Protein AF-A0A1D3JNR1-F1 (afdb_monomer)

Mean predicted aligned error: 12.78 Å

Structure (mmCIF, N/CA/C/O backbone):
data_AF-A0A1D3JNR1-F1
#
_entry.id   AF-A0A1D3JNR1-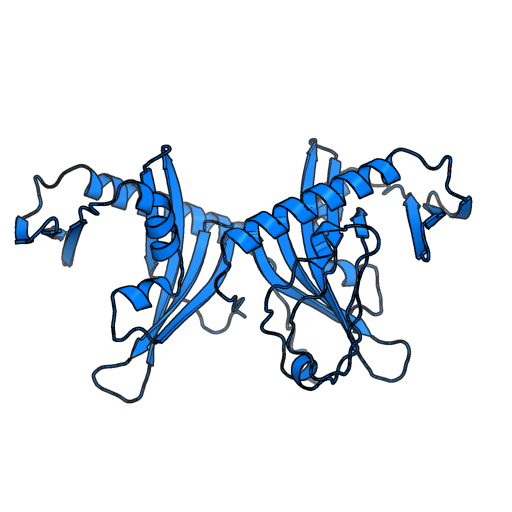F1
#
loop_
_atom_site.group_PDB
_atom_site.id
_atom_site.type_symbol
_atom_site.label_atom_id
_atom_site.label_alt_id
_atom_site.label_comp_id
_atom_site.label_asym_id
_atom_site.label_entity_id
_atom_site.label_seq_id
_atom_site.pdbx_PDB_ins_code
_atom_site.Cartn_x
_atom_site.Cartn_y
_atom_site.Cartn_z
_atom_site.occupancy
_atom_site.B_iso_or_equiv
_atom_site.auth_seq_id
_atom_site.auth_comp_id
_atom_site.auth_asym_id
_atom_site.auth_atom_id
_atom_site.pdbx_PDB_model_num
ATOM 1 N N . PRO A 1 1 ? 3.577 -34.431 -8.960 1.00 31.75 1 PRO A N 1
ATOM 2 C CA . PRO A 1 1 ? 4.315 -33.541 -8.034 1.00 31.75 1 PRO A CA 1
ATOM 3 C C . PRO A 1 1 ? 3.503 -32.261 -7.868 1.00 31.75 1 PRO A C 1
ATOM 5 O O . PRO A 1 1 ? 3.227 -31.610 -8.867 1.00 31.75 1 PRO A O 1
ATOM 8 N N . ASN A 1 2 ? 3.004 -32.045 -6.654 1.00 26.80 2 ASN A N 1
ATOM 9 C CA . ASN A 1 2 ? 1.930 -31.114 -6.315 1.00 26.80 2 ASN A CA 1
ATOM 10 C C . ASN A 1 2 ? 2.146 -29.707 -6.892 1.00 26.80 2 ASN A C 1
ATOM 12 O O . ASN A 1 2 ? 3.105 -29.030 -6.532 1.00 26.80 2 ASN A O 1
ATOM 16 N N . GLU A 1 3 ? 1.228 -29.283 -7.761 1.00 31.08 3 GLU A N 1
ATOM 17 C CA . GLU A 1 3 ? 0.943 -27.871 -8.014 1.00 31.08 3 GLU A CA 1
ATOM 18 C C . GLU A 1 3 ? 0.237 -27.323 -6.768 1.00 31.08 3 GLU A C 1
ATOM 20 O O . GLU A 1 3 ? -0.987 -27.343 -6.662 1.00 31.08 3 GLU A O 1
ATOM 25 N N . GLU A 1 4 ? 1.014 -26.879 -5.782 1.00 29.44 4 GLU A N 1
ATOM 26 C CA . GLU A 1 4 ? 0.523 -25.895 -4.820 1.00 29.44 4 GLU A CA 1
ATOM 27 C C . GLU A 1 4 ? 0.396 -24.566 -5.568 1.00 29.44 4 GLU A C 1
ATOM 29 O O . GLU A 1 4 ? 1.353 -23.811 -5.734 1.00 29.44 4 GLU A O 1
ATOM 34 N N . ALA A 1 5 ? -0.803 -24.326 -6.097 1.00 33.56 5 ALA A N 1
ATOM 35 C CA . ALA A 1 5 ? -1.226 -23.022 -6.569 1.00 33.56 5 ALA A CA 1
ATOM 36 C C . ALA A 1 5 ? -1.337 -22.084 -5.359 1.00 33.56 5 ALA A C 1
ATOM 38 O O . ALA A 1 5 ? -2.394 -21.964 -4.749 1.00 33.56 5 ALA A O 1
ATOM 39 N N . ILE A 1 6 ? -0.227 -21.445 -4.996 1.00 34.97 6 ILE A N 1
ATOM 40 C CA . ILE A 1 6 ? -0.189 -20.387 -3.988 1.00 34.97 6 ILE A CA 1
ATOM 41 C C . ILE A 1 6 ? 0.060 -19.064 -4.706 1.00 34.97 6 ILE A C 1
ATOM 43 O O . ILE A 1 6 ? 1.193 -18.755 -5.075 1.00 34.97 6 ILE A O 1
ATOM 47 N N . GLN A 1 7 ? -1.030 -18.330 -4.950 1.00 36.88 7 GLN A N 1
ATOM 48 C CA . GLN A 1 7 ? -1.148 -16.878 -4.759 1.00 36.88 7 GLN A CA 1
ATOM 49 C C . GLN A 1 7 ? -2.481 -16.380 -5.322 1.00 36.88 7 GLN A C 1
ATOM 51 O O . GLN A 1 7 ? -2.650 -16.221 -6.532 1.00 36.88 7 GLN A O 1
ATOM 56 N N . GLN A 1 8 ? -3.411 -16.057 -4.428 1.00 37.34 8 GLN A N 1
ATOM 57 C CA . GLN A 1 8 ? -4.585 -15.259 -4.759 1.00 37.34 8 GLN A CA 1
ATOM 58 C C . GLN A 1 8 ? -4.693 -14.119 -3.739 1.00 37.34 8 GLN A C 1
ATOM 60 O O . GLN A 1 8 ? -5.158 -14.304 -2.624 1.00 37.34 8 GLN A O 1
ATOM 65 N N . LEU A 1 9 ? -4.220 -12.931 -4.131 1.00 50.62 9 LEU A N 1
ATOM 66 C CA . LEU A 1 9 ? -4.445 -11.653 -3.435 1.00 50.62 9 LEU A CA 1
ATOM 67 C C . LEU A 1 9 ? -5.204 -10.674 -4.347 1.00 50.62 9 LEU A C 1
ATOM 69 O O . LEU A 1 9 ? -4.964 -9.470 -4.342 1.00 50.62 9 LEU A O 1
ATOM 73 N N . TYR A 1 10 ? -6.118 -11.213 -5.155 1.00 48.12 10 TYR A N 1
ATOM 74 C CA . TYR A 1 10 ? -7.170 -10.443 -5.807 1.00 48.12 10 TYR A CA 1
ATOM 75 C C . TYR A 1 10 ? -8.430 -10.589 -4.961 1.00 48.12 10 TYR A C 1
ATOM 77 O O . TYR A 1 10 ? -8.907 -11.703 -4.755 1.00 48.12 10 TYR A O 1
ATOM 85 N N . ILE A 1 11 ? -8.946 -9.477 -4.454 1.00 58.91 11 ILE A N 1
ATOM 86 C CA . ILE A 1 11 ? -10.228 -9.465 -3.753 1.00 58.91 11 ILE A CA 1
ATOM 87 C C . ILE A 1 11 ? -11.311 -9.509 -4.818 1.00 58.91 11 ILE A C 1
ATOM 89 O O . ILE A 1 11 ? -11.379 -8.606 -5.653 1.00 58.91 11 ILE A O 1
ATOM 93 N N . ASP A 1 12 ? -12.139 -10.555 -4.803 1.00 66.00 12 ASP A N 1
ATOM 94 C CA . ASP A 1 12 ? -13.272 -10.662 -5.720 1.00 66.00 12 ASP A CA 1
ATOM 95 C C . ASP A 1 12 ? -14.165 -9.416 -5.543 1.00 66.00 12 ASP A C 1
ATOM 97 O O . ASP A 1 12 ? -14.655 -9.164 -4.437 1.00 66.00 12 ASP A O 1
ATOM 101 N N . PRO A 1 13 ? -14.422 -8.623 -6.601 1.00 66.94 13 PRO A N 1
ATOM 102 C CA . PRO A 1 13 ? -15.314 -7.472 -6.528 1.00 66.94 13 PRO A CA 1
ATOM 103 C C . PRO A 1 13 ? -16.697 -7.815 -5.964 1.00 66.94 13 PRO A C 1
ATOM 105 O O . PRO A 1 13 ? -17.344 -6.967 -5.348 1.00 66.94 13 PRO A O 1
ATOM 108 N N . LYS A 1 14 ? -17.168 -9.057 -6.149 1.00 73.56 14 LYS A N 1
ATOM 109 C CA . LYS A 1 14 ? -18.418 -9.536 -5.547 1.00 73.56 14 LYS A CA 1
ATOM 110 C C . LYS A 1 14 ? -18.309 -9.662 -4.034 1.00 73.56 14 LYS A C 1
ATOM 112 O O . LYS A 1 14 ? -19.251 -9.290 -3.341 1.00 73.56 14 LYS A O 1
ATOM 117 N N . GLU A 1 15 ? -17.184 -10.156 -3.534 1.00 81.31 15 GLU A N 1
ATOM 118 C CA . GLU A 1 15 ? -16.910 -10.267 -2.103 1.00 81.31 15 GLU A CA 1
ATOM 119 C C . GLU A 1 15 ? -16.798 -8.879 -1.462 1.00 81.31 15 GLU A C 1
ATOM 121 O O . GLU A 1 15 ? -17.460 -8.609 -0.463 1.00 81.31 15 GLU A O 1
ATOM 126 N N . ALA A 1 16 ? -16.054 -7.958 -2.086 1.00 78.81 16 ALA A N 1
ATOM 127 C CA . ALA A 1 16 ? -15.950 -6.577 -1.613 1.00 78.81 16 ALA A CA 1
ATOM 128 C C . ALA A 1 16 ? -17.322 -5.888 -1.550 1.00 78.81 16 ALA A C 1
ATOM 130 O O . ALA A 1 16 ? -17.646 -5.209 -0.574 1.00 78.81 16 ALA A O 1
ATOM 131 N N . LYS A 1 17 ? -18.169 -6.117 -2.562 1.00 81.69 17 LYS A N 1
ATOM 132 C CA . LYS A 1 17 ? -19.544 -5.613 -2.567 1.00 81.69 17 LYS A CA 1
ATOM 133 C C . LYS A 1 17 ? -20.378 -6.209 -1.431 1.00 81.69 17 LYS A C 1
ATOM 135 O O . LYS A 1 17 ? -21.053 -5.462 -0.735 1.00 81.69 17 LYS A O 1
ATOM 140 N N . GLN A 1 18 ? -20.301 -7.519 -1.205 1.00 87.62 18 GLN A N 1
ATOM 141 C CA . GLN A 1 18 ? -21.001 -8.171 -0.093 1.00 87.62 18 GLN A CA 1
ATOM 142 C C . GLN A 1 18 ? -20.555 -7.620 1.266 1.00 87.62 18 GLN A C 1
ATOM 144 O O . GLN A 1 18 ? -21.395 -7.349 2.122 1.00 87.62 18 GLN A O 1
ATOM 149 N N . ALA A 1 19 ? -19.251 -7.410 1.457 1.00 88.50 19 ALA A N 1
ATOM 150 C CA . ALA A 1 19 ? -18.713 -6.796 2.666 1.00 88.50 19 ALA A CA 1
ATOM 151 C C . ALA A 1 19 ? -19.264 -5.374 2.876 1.00 88.50 19 ALA A C 1
ATOM 153 O O . ALA A 1 19 ? -19.651 -5.014 3.990 1.00 88.50 19 ALA A O 1
ATOM 154 N N . SER A 1 20 ? -19.351 -4.584 1.803 1.00 87.31 20 SER A N 1
ATOM 155 C CA . SER A 1 20 ? -19.944 -3.245 1.835 1.00 87.31 20 SER A CA 1
ATOM 156 C C . SER A 1 20 ? -21.432 -3.285 2.209 1.00 87.31 20 SER A C 1
ATOM 158 O O . SER A 1 20 ? -21.836 -2.593 3.143 1.00 87.31 20 SER A O 1
ATOM 160 N N . ASP A 1 21 ? -22.219 -4.156 1.567 1.00 89.81 21 ASP A N 1
ATOM 161 C CA . ASP A 1 21 ? -23.663 -4.297 1.805 1.00 89.81 21 ASP A CA 1
ATOM 162 C C . ASP A 1 21 ? -23.964 -4.679 3.272 1.00 89.81 21 ASP A C 1
ATOM 164 O O . ASP A 1 21 ? -24.818 -4.066 3.918 1.00 89.81 21 ASP A O 1
ATOM 168 N N . ILE A 1 22 ? -23.208 -5.635 3.834 1.00 92.75 22 ILE A N 1
ATOM 169 C CA . ILE A 1 22 ? -23.306 -6.033 5.252 1.00 92.75 22 ILE A CA 1
ATOM 170 C C . ILE A 1 22 ? -23.034 -4.838 6.173 1.00 92.75 22 ILE A C 1
ATOM 172 O O . ILE A 1 22 ? -23.707 -4.651 7.189 1.00 92.75 22 ILE A O 1
ATOM 176 N N . MET A 1 23 ? -22.041 -4.018 5.831 1.00 94.25 23 MET A N 1
ATOM 177 C CA . MET A 1 23 ? -21.664 -2.872 6.649 1.00 94.25 23 MET A CA 1
ATOM 178 C C . MET A 1 23 ? -22.646 -1.713 6.570 1.00 94.25 23 MET A C 1
ATOM 180 O O . MET A 1 23 ? -22.821 -1.017 7.569 1.00 94.25 23 MET A O 1
ATOM 184 N N . THR A 1 24 ? -23.322 -1.527 5.438 1.00 92.50 24 THR A N 1
ATOM 185 C CA . THR A 1 24 ? -24.439 -0.585 5.338 1.00 92.50 24 THR A CA 1
ATOM 186 C C . THR A 1 24 ? -25.574 -0.989 6.279 1.00 92.50 24 THR A C 1
ATOM 188 O O . THR A 1 24 ? -26.016 -0.166 7.078 1.00 92.50 24 THR A O 1
ATOM 191 N N . GLU A 1 25 ? -25.983 -2.263 6.270 1.00 94.50 25 GLU A N 1
ATOM 192 C CA . GLU A 1 25 ? -27.018 -2.764 7.188 1.00 94.50 25 GLU A CA 1
ATOM 193 C C . GLU A 1 25 ? -26.605 -2.590 8.662 1.00 94.50 25 GLU A C 1
ATOM 195 O O . GLU A 1 25 ? -27.388 -2.125 9.497 1.00 94.50 25 GLU A O 1
ATOM 200 N N . ALA A 1 26 ? -25.355 -2.926 8.988 1.00 94.19 26 ALA A N 1
ATOM 201 C CA . ALA A 1 26 ? -24.836 -2.814 10.345 1.00 94.19 26 ALA A CA 1
ATOM 202 C C . ALA A 1 26 ? -24.720 -1.355 10.821 1.00 94.19 26 ALA A C 1
ATOM 204 O O . ALA A 1 26 ? -24.996 -1.070 11.991 1.00 94.19 26 ALA A O 1
ATOM 205 N N . LEU A 1 27 ? -24.351 -0.423 9.935 1.00 94.44 27 LEU A N 1
ATOM 206 C CA . LEU A 1 27 ? -24.315 1.005 10.243 1.00 94.44 27 LEU A CA 1
ATOM 207 C C . LEU A 1 27 ? -25.715 1.544 10.538 1.00 94.44 27 LEU A C 1
ATOM 209 O O . LEU A 1 27 ? -25.888 2.219 11.553 1.00 94.44 27 LEU A O 1
ATOM 213 N N . ASP A 1 28 ? -26.703 1.230 9.698 1.00 93.12 28 ASP A N 1
ATOM 214 C CA . ASP A 1 28 ? -28.093 1.661 9.895 1.00 93.12 28 ASP A CA 1
ATOM 215 C C . ASP A 1 28 ? -28.630 1.169 11.243 1.00 93.12 28 ASP A C 1
ATOM 217 O O . ASP A 1 28 ? -29.253 1.917 12.008 1.00 93.12 28 ASP A O 1
ATOM 221 N N . PHE A 1 29 ? -28.325 -0.086 11.583 1.00 91.31 29 PHE A N 1
ATOM 222 C CA . PHE A 1 29 ? -28.651 -0.651 12.883 1.00 91.31 29 PHE A CA 1
ATOM 223 C C . PHE A 1 29 ? -27.973 0.119 14.028 1.00 91.31 29 PHE A C 1
ATOM 225 O O . PHE A 1 29 ? -28.643 0.539 14.976 1.00 91.31 29 PHE A O 1
ATOM 232 N N . ALA A 1 30 ? -26.660 0.348 13.943 1.00 91.25 30 ALA A N 1
ATOM 233 C CA . ALA A 1 30 ? -25.900 1.049 14.975 1.00 91.25 30 ALA A CA 1
ATOM 234 C C . ALA A 1 30 ? -26.378 2.497 15.173 1.00 91.25 30 ALA A C 1
ATOM 236 O O . ALA A 1 30 ? -26.532 2.944 16.310 1.00 91.25 30 ALA A O 1
ATOM 237 N N . GLN A 1 31 ? -26.666 3.222 14.087 1.00 91.12 31 GLN A N 1
ATOM 238 C CA . GLN A 1 31 ? -27.158 4.598 14.144 1.00 91.12 31 GLN A CA 1
ATOM 239 C C . GLN A 1 31 ? -28.520 4.680 14.827 1.00 91.12 31 GLN A C 1
ATOM 241 O O . GLN A 1 31 ? -28.679 5.459 15.768 1.00 91.12 31 GLN A O 1
ATOM 246 N N . LYS A 1 32 ? -29.462 3.812 14.441 1.00 89.62 32 LYS A N 1
ATOM 247 C CA . LYS A 1 32 ? -30.791 3.745 15.061 1.00 89.62 32 LYS A CA 1
ATOM 248 C C . LYS A 1 32 ? -30.720 3.531 16.575 1.00 89.62 32 LYS A C 1
ATOM 250 O O . LYS A 1 32 ? -31.496 4.111 17.326 1.00 89.62 32 LYS A O 1
ATOM 255 N N . HIS A 1 33 ? -29.781 2.706 17.032 1.00 87.62 33 HIS A N 1
ATOM 256 C CA . HIS A 1 33 ? -29.575 2.435 18.456 1.00 87.62 33 HIS A CA 1
ATOM 257 C C . HIS A 1 33 ? -28.745 3.513 19.182 1.00 87.62 33 HIS A C 1
ATOM 259 O O . HIS A 1 33 ? -28.765 3.587 20.413 1.00 87.62 33 HIS A O 1
ATOM 265 N N . ALA A 1 34 ? -28.041 4.378 18.449 1.00 85.31 34 ALA A N 1
ATOM 266 C CA . ALA A 1 34 ? -27.284 5.490 19.015 1.00 85.31 34 ALA A CA 1
ATOM 267 C C . ALA A 1 34 ? -28.160 6.720 19.323 1.00 85.31 34 ALA A C 1
ATOM 269 O O . ALA A 1 34 ? -27.871 7.420 20.295 1.00 85.31 34 ALA A O 1
ATOM 270 N N . GLU A 1 35 ? -29.220 6.964 18.541 1.00 82.81 35 GLU A N 1
ATOM 271 C CA . GLU A 1 35 ? -30.026 8.201 18.557 1.00 82.81 35 GLU A CA 1
ATOM 272 C C . GLU A 1 35 ? -30.670 8.551 19.905 1.00 82.81 35 GLU A C 1
ATOM 274 O O . GLU A 1 35 ? -30.703 9.723 20.280 1.00 82.81 35 GLU A O 1
ATOM 279 N N . HIS A 1 36 ? -31.182 7.567 20.645 1.00 79.38 36 HIS A N 1
ATOM 280 C CA . HIS A 1 36 ? -31.822 7.806 21.938 1.00 79.38 36 HIS A CA 1
ATOM 281 C C . HIS A 1 36 ? -31.635 6.637 22.906 1.00 79.38 36 HIS A C 1
ATOM 283 O O . HIS A 1 36 ? -31.233 5.539 22.527 1.00 79.38 36 HIS A O 1
ATOM 289 N N . THR A 1 37 ? -31.948 6.871 24.180 1.00 79.94 37 THR A N 1
ATOM 290 C CA . THR A 1 37 ? -31.931 5.861 25.254 1.00 79.94 37 THR A CA 1
ATOM 291 C C . THR A 1 37 ? -33.324 5.585 25.825 1.00 79.94 37 THR A C 1
ATOM 293 O O . THR A 1 37 ? -33.452 4.860 26.803 1.00 79.94 37 THR A O 1
ATOM 296 N N . ASN A 1 38 ? -34.382 6.127 25.210 1.00 81.94 38 ASN A N 1
ATOM 297 C CA . ASN A 1 38 ? -35.756 6.105 25.737 1.00 81.94 38 ASN A CA 1
ATOM 298 C C . ASN A 1 38 ? -36.308 4.695 26.007 1.00 81.94 38 ASN A C 1
ATOM 300 O O . ASN A 1 38 ? -37.146 4.500 26.881 1.00 81.94 38 ASN A O 1
ATOM 304 N N . ASP A 1 39 ? -35.860 3.719 25.228 1.00 86.69 39 ASP A N 1
ATOM 305 C CA . ASP A 1 39 ? -36.241 2.311 25.286 1.00 86.69 39 ASP A CA 1
ATOM 306 C C . ASP A 1 39 ? -35.180 1.425 25.959 1.00 86.69 39 ASP A C 1
ATOM 308 O O . ASP A 1 39 ? -35.323 0.200 25.989 1.00 86.69 39 ASP A O 1
ATOM 312 N N . TYR A 1 40 ? -34.131 2.037 26.510 1.00 91.00 40 TYR A N 1
ATOM 313 C CA . TYR A 1 40 ? -33.082 1.380 27.271 1.00 91.00 40 TYR A CA 1
ATOM 314 C C . TYR A 1 40 ? -33.277 1.584 28.774 1.00 91.00 40 TYR A C 1
ATOM 316 O O . TYR A 1 40 ? -33.753 2.616 29.241 1.00 91.00 40 TYR A O 1
ATOM 324 N N . LYS A 1 41 ? -32.857 0.590 29.557 1.00 90.75 41 LYS A N 1
ATOM 325 C CA . LYS A 1 41 ? -32.819 0.670 31.015 1.00 90.75 41 LYS A CA 1
ATOM 326 C C . LYS A 1 41 ? -31.404 1.020 31.464 1.00 90.75 41 LYS A C 1
ATOM 328 O O . LYS A 1 41 ? -30.467 0.292 31.139 1.00 90.75 41 LYS A O 1
ATOM 333 N N . GLU A 1 42 ? -31.252 2.111 32.213 1.00 93.25 42 GLU A N 1
ATOM 334 C CA . GLU A 1 42 ? -29.980 2.456 32.860 1.00 93.25 42 GLU A CA 1
ATOM 335 C C . GLU A 1 42 ? -29.604 1.368 33.875 1.00 93.25 42 GLU A C 1
ATOM 337 O O . GLU A 1 42 ? -30.433 0.939 34.684 1.00 93.25 42 GLU A O 1
ATOM 342 N N . TYR A 1 43 ? -28.358 0.906 33.803 1.00 90.31 43 TYR A N 1
ATOM 343 C CA . TYR A 1 43 ? -27.810 -0.121 34.685 1.00 90.31 43 TYR A CA 1
ATOM 344 C C . TYR A 1 43 ? -26.808 0.456 35.681 1.00 90.31 43 TYR A C 1
ATOM 346 O O . TYR A 1 43 ? -26.845 0.115 36.862 1.00 90.31 43 TYR A O 1
ATOM 354 N N . SER A 1 44 ? -25.925 1.345 35.223 1.00 91.88 44 SER A N 1
ATOM 355 C CA . SER A 1 44 ? -24.948 2.014 36.082 1.00 91.88 44 SER A CA 1
ATOM 356 C C . SER A 1 44 ? -24.537 3.369 35.524 1.00 91.88 44 SER A C 1
ATOM 358 O O . SER A 1 44 ? -24.409 3.525 34.308 1.00 91.88 44 SER A O 1
ATOM 360 N N . LYS A 1 45 ? -24.237 4.305 36.428 1.00 92.12 45 LYS A N 1
ATOM 361 C CA . LYS A 1 45 ? -23.752 5.646 36.109 1.00 92.12 45 LYS A CA 1
ATOM 362 C C . LYS A 1 45 ? -22.670 6.077 37.096 1.00 92.12 45 LYS A C 1
ATOM 364 O O . LYS A 1 45 ? -22.940 6.180 38.291 1.00 92.12 45 LYS A O 1
ATOM 369 N N . GLN A 1 46 ? -21.460 6.314 36.598 1.00 88.88 46 GLN A N 1
ATOM 370 C CA . GLN A 1 46 ? -20.308 6.781 37.379 1.00 88.88 46 GLN A CA 1
ATOM 371 C C . GLN A 1 46 ? -19.429 7.677 36.506 1.00 88.88 46 GLN A C 1
ATOM 373 O O . GLN A 1 46 ? -19.123 7.299 35.384 1.00 88.88 46 GLN A O 1
ATOM 378 N N . ASP A 1 47 ? -19.052 8.855 37.010 1.00 83.88 47 ASP A N 1
ATOM 379 C CA . ASP A 1 47 ? -17.995 9.727 36.471 1.00 83.88 47 ASP A CA 1
ATOM 380 C C . ASP A 1 47 ? -17.892 9.790 34.933 1.00 83.88 47 ASP A C 1
ATOM 382 O O . ASP A 1 47 ? -16.885 9.429 34.333 1.00 83.88 47 ASP A O 1
ATOM 386 N N . GLY A 1 48 ? -18.959 10.259 34.274 1.00 83.38 48 GLY A N 1
ATOM 387 C CA . GLY A 1 48 ? -18.976 10.436 32.815 1.00 83.38 48 GLY A CA 1
ATOM 388 C C . GLY A 1 48 ? -19.187 9.151 32.008 1.00 83.38 48 GLY A C 1
ATOM 389 O O . GLY A 1 48 ? -19.159 9.210 30.782 1.00 83.38 48 GLY A O 1
ATOM 390 N N . VAL A 1 49 ? -19.444 8.022 32.671 1.00 90.56 49 VAL A N 1
ATOM 391 C CA . VAL A 1 49 ? -19.775 6.728 32.066 1.00 90.56 49 VAL A CA 1
ATOM 392 C C . VAL A 1 49 ? -21.208 6.341 32.417 1.00 90.56 49 VAL A C 1
ATOM 394 O O . VAL A 1 49 ? -21.588 6.333 33.592 1.00 90.56 49 VAL A O 1
ATOM 397 N N . VAL A 1 50 ? -22.001 5.981 31.408 1.00 92.88 50 VAL A N 1
ATOM 398 C CA . VAL A 1 50 ? -23.352 5.441 31.589 1.00 92.88 50 VAL A CA 1
ATOM 399 C C . VAL A 1 50 ? -23.515 4.166 30.776 1.00 92.88 50 VAL A C 1
ATOM 401 O O . VAL A 1 50 ? -23.242 4.140 29.578 1.00 92.88 50 VAL A O 1
ATOM 404 N N . LEU A 1 51 ? -23.969 3.103 31.434 1.00 92.44 51 LEU A N 1
ATOM 405 C CA . LEU A 1 51 ? -24.236 1.812 30.812 1.00 92.44 51 LEU A CA 1
ATOM 406 C C . LEU A 1 51 ? -25.737 1.539 30.828 1.00 92.44 51 LEU A C 1
ATOM 408 O O . LEU A 1 51 ? -26.377 1.606 31.882 1.00 92.44 51 LEU A O 1
ATOM 412 N N . TYR A 1 52 ? -26.279 1.178 29.671 1.00 93.12 52 TYR A N 1
ATOM 413 C CA . TYR A 1 52 ? -27.681 0.834 29.498 1.00 93.12 52 TYR A CA 1
ATOM 414 C C . TYR A 1 52 ? -27.850 -0.540 28.857 1.00 93.12 52 TYR A C 1
ATOM 416 O O . TYR A 1 52 ? -27.006 -0.971 28.075 1.00 93.12 52 TYR A O 1
ATOM 424 N N . PHE A 1 53 ? -28.985 -1.186 29.119 1.00 93.38 53 PHE A N 1
ATOM 425 C CA . PHE A 1 53 ? -29.366 -2.444 28.479 1.00 93.38 53 PHE A CA 1
ATOM 426 C C . PHE A 1 53 ? -30.813 -2.429 28.000 1.00 93.38 53 PHE A C 1
ATOM 428 O O . PHE A 1 53 ? -31.687 -1.802 28.602 1.00 93.38 53 PHE A O 1
ATOM 435 N N . LYS A 1 54 ? -31.079 -3.165 26.924 1.00 91.56 54 LYS A N 1
ATOM 436 C CA . LYS A 1 54 ? -32.421 -3.361 26.376 1.00 91.56 54 LYS A CA 1
ATOM 437 C C . LYS A 1 54 ? -32.590 -4.800 25.897 1.00 91.56 54 LYS A C 1
ATOM 439 O O . LYS A 1 54 ? -31.714 -5.342 25.226 1.00 91.56 54 LYS A O 1
ATOM 444 N N . LYS A 1 55 ? -33.751 -5.403 26.175 1.00 91.19 55 LYS A N 1
ATOM 445 C CA . LYS A 1 55 ? -34.148 -6.669 25.543 1.00 91.19 55 LYS A CA 1
ATOM 446 C C . LYS A 1 55 ? -34.387 -6.466 24.053 1.00 91.19 55 LYS A C 1
ATOM 448 O O . LYS A 1 55 ? -35.138 -5.579 23.647 1.00 91.19 55 LYS A O 1
ATOM 453 N N . PHE A 1 56 ? -33.768 -7.309 23.244 1.00 86.56 56 PHE A N 1
ATOM 454 C CA . PHE A 1 56 ? -33.885 -7.246 21.799 1.00 86.56 56 PHE A CA 1
ATOM 455 C C . PHE A 1 56 ? -33.962 -8.659 21.243 1.00 86.56 56 PHE A C 1
ATOM 457 O O . PHE A 1 56 ? -32.998 -9.415 21.339 1.00 86.56 56 PHE A O 1
ATOM 464 N N . LYS A 1 57 ? -35.116 -9.013 20.664 1.00 89.56 57 LYS A N 1
ATOM 465 C CA . LYS A 1 57 ? -35.429 -10.398 20.277 1.00 89.56 57 LYS A CA 1
ATOM 466 C C . LYS A 1 57 ? -35.186 -11.340 21.474 1.00 89.56 57 LYS A C 1
ATOM 468 O O . LYS A 1 57 ? -35.589 -11.010 22.589 1.00 89.56 57 LYS A O 1
ATOM 473 N N . ASP A 1 58 ? -34.485 -12.448 21.255 1.00 90.75 58 ASP A N 1
ATOM 474 C CA . ASP A 1 58 ? -34.150 -13.448 22.275 1.00 90.75 58 ASP A CA 1
ATOM 475 C C . ASP A 1 58 ? -32.848 -13.132 23.036 1.00 90.75 58 ASP A C 1
ATOM 477 O O . ASP A 1 58 ? -32.310 -13.980 23.745 1.00 90.75 58 ASP A O 1
ATOM 481 N N . THR A 1 59 ? -32.318 -11.912 22.889 1.00 89.25 59 THR A N 1
ATOM 482 C CA . THR A 1 59 ? -31.058 -11.482 23.504 1.00 89.25 59 THR A CA 1
ATOM 483 C C . THR A 1 59 ? -31.188 -10.120 24.199 1.00 89.25 59 THR A C 1
ATOM 485 O O . THR A 1 59 ? -32.280 -9.590 24.437 1.00 89.25 59 THR A O 1
ATOM 488 N N . GLU A 1 60 ? -30.051 -9.558 24.585 1.00 89.88 60 GLU A N 1
ATOM 489 C CA . GLU A 1 60 ? -29.910 -8.249 25.195 1.00 89.88 60 GLU A CA 1
ATOM 490 C C . GLU A 1 60 ? -28.853 -7.437 24.448 1.00 89.88 60 GLU A C 1
ATOM 492 O O . GLU A 1 60 ? -27.831 -7.970 24.019 1.00 89.88 60 GLU A O 1
ATOM 497 N N . ILE A 1 61 ? -29.111 -6.142 24.285 1.00 90.12 61 ILE A N 1
ATOM 498 C CA . ILE A 1 61 ? -28.164 -5.187 23.711 1.00 90.12 61 ILE A CA 1
ATOM 499 C C . ILE A 1 61 ? -27.727 -4.239 24.819 1.00 90.12 61 ILE A C 1
ATOM 501 O O . ILE A 1 61 ? -28.574 -3.651 25.495 1.00 90.12 61 ILE A O 1
ATOM 505 N N . GLY A 1 62 ? -26.413 -4.079 24.972 1.00 90.50 62 GLY A N 1
ATOM 506 C CA . GLY A 1 62 ? -25.808 -3.052 25.813 1.00 90.50 62 GLY A CA 1
ATOM 507 C C . GLY A 1 62 ? -25.505 -1.778 25.022 1.00 90.50 62 GLY A C 1
ATOM 508 O O . GLY A 1 62 ? -25.191 -1.839 23.835 1.00 90.50 62 GLY A O 1
ATOM 509 N N . LYS A 1 63 ? -25.576 -0.624 25.682 1.00 91.94 63 LYS A N 1
ATOM 510 C CA . LYS A 1 63 ? -25.132 0.677 25.166 1.00 91.94 63 LYS A CA 1
ATOM 511 C C . LYS A 1 63 ? -24.252 1.343 26.217 1.00 91.94 63 LYS A C 1
ATOM 513 O O . LYS A 1 63 ? -24.677 1.475 27.361 1.00 91.94 63 LYS A O 1
ATOM 518 N N . LEU A 1 64 ? -23.052 1.761 25.827 1.00 90.69 64 LEU A N 1
ATOM 519 C CA . LEU A 1 64 ? -22.116 2.493 26.677 1.00 90.69 64 LEU A CA 1
ATOM 520 C C . LEU A 1 64 ? -21.985 3.926 26.161 1.00 90.69 64 LEU A C 1
ATOM 522 O O . LEU A 1 64 ? -21.611 4.137 25.011 1.00 90.69 64 LEU A O 1
ATOM 526 N N . GLU A 1 65 ? -22.276 4.897 27.015 1.00 91.69 65 GLU A N 1
ATOM 527 C CA . GLU A 1 65 ? -22.016 6.312 26.766 1.00 91.69 65 GLU A CA 1
ATOM 528 C C . GLU A 1 65 ? -20.839 6.741 27.646 1.00 91.69 65 GLU A C 1
ATOM 530 O O . GLU A 1 65 ? -20.890 6.603 28.868 1.00 91.69 65 GLU A O 1
ATOM 535 N N . LEU A 1 66 ? -19.765 7.222 27.018 1.00 88.94 66 LEU A N 1
ATOM 536 C CA . LEU A 1 66 ? -18.529 7.644 27.674 1.00 88.94 66 LEU A CA 1
ATOM 537 C C . LEU A 1 66 ? -18.210 9.089 27.282 1.00 88.94 66 LEU A C 1
ATOM 539 O O . LEU A 1 66 ? -18.080 9.400 26.099 1.00 88.94 66 LEU A O 1
ATOM 543 N N . THR A 1 67 ? -18.028 9.951 28.278 1.00 89.31 67 THR A N 1
ATOM 544 C CA . THR A 1 67 ? -17.561 11.327 28.092 1.00 89.31 67 THR A CA 1
ATOM 545 C C . THR A 1 67 ? -16.062 11.400 28.342 1.00 89.31 67 THR A C 1
ATOM 547 O O . THR A 1 67 ? -15.602 11.187 29.462 1.00 89.31 67 THR A O 1
ATOM 550 N N . ILE A 1 68 ? -15.298 11.754 27.310 1.00 85.00 68 ILE A N 1
ATOM 551 C CA . ILE A 1 68 ? -13.854 11.976 27.418 1.00 85.00 68 ILE A CA 1
ATOM 552 C C . ILE A 1 68 ? -13.618 13.479 27.655 1.00 85.00 68 ILE A C 1
ATOM 554 O O . ILE A 1 68 ? -14.023 14.282 26.815 1.00 85.00 68 ILE A O 1
ATOM 558 N N . PRO A 1 69 ? -13.001 13.900 28.780 1.00 82.00 69 PRO A N 1
ATOM 559 C CA . PRO A 1 69 ? -12.934 15.317 29.161 1.00 82.00 69 PRO A CA 1
ATOM 560 C C . PRO A 1 69 ? -12.086 16.197 28.238 1.00 82.00 69 PRO A C 1
ATOM 562 O O . PRO A 1 69 ? -12.271 17.411 28.223 1.00 82.00 69 PRO A O 1
ATOM 565 N N . ASN A 1 70 ? -11.129 15.606 27.517 1.00 85.69 70 ASN A N 1
ATOM 566 C CA . ASN A 1 70 ? -10.221 16.334 26.638 1.00 85.69 70 ASN A CA 1
ATOM 567 C C . ASN A 1 70 ? -10.786 16.395 25.204 1.00 85.69 70 ASN A C 1
ATOM 569 O O . ASN A 1 70 ? -10.730 15.377 24.508 1.00 85.69 70 ASN A O 1
ATOM 573 N N . PRO A 1 71 ? -11.289 17.549 24.728 1.00 75.75 71 PRO A N 1
ATOM 574 C CA . PRO A 1 71 ? -11.862 17.662 23.386 1.00 75.75 71 PRO A CA 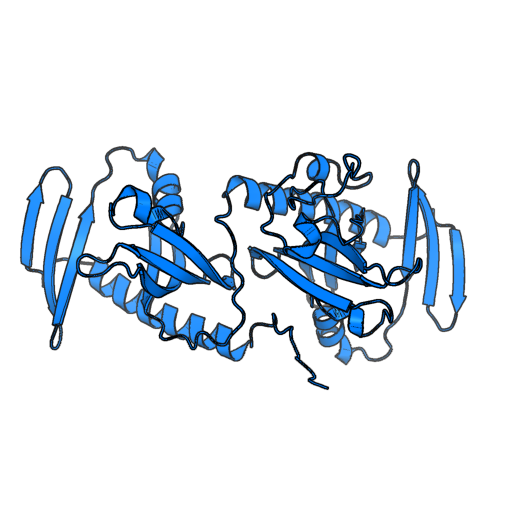1
ATOM 575 C C . PRO A 1 71 ? -10.835 17.424 22.268 1.00 75.75 71 PRO A C 1
ATOM 577 O O . PRO A 1 71 ? -11.216 16.971 21.193 1.00 75.75 71 PRO A O 1
ATOM 580 N N . ASP A 1 72 ? -9.544 17.646 22.532 1.00 83.00 72 ASP A N 1
ATOM 581 C CA . ASP A 1 72 ? -8.472 17.460 21.545 1.00 83.00 72 ASP A CA 1
ATOM 582 C C . ASP A 1 72 ? -8.105 15.979 21.335 1.00 83.00 72 ASP A C 1
ATOM 584 O O . ASP A 1 72 ? -7.305 15.653 20.466 1.00 83.00 72 ASP A O 1
ATOM 588 N N . SER A 1 73 ? -8.696 15.062 22.111 1.00 85.56 73 SER A N 1
ATOM 589 C CA . SER A 1 73 ? -8.422 13.618 22.024 1.00 85.56 73 SER A CA 1
ATOM 590 C C . SER A 1 73 ? -9.253 12.876 20.973 1.00 85.56 73 SER A C 1
ATOM 592 O O . SER A 1 73 ? -9.135 11.659 20.858 1.00 85.56 73 SER A O 1
ATOM 594 N N . TYR A 1 74 ? -10.105 13.576 20.216 1.00 86.06 74 TYR A N 1
ATOM 595 C CA . TYR A 1 74 ? -11.044 12.952 19.281 1.00 86.06 74 TYR A CA 1
ATOM 596 C C . TYR A 1 74 ? -10.352 12.012 18.279 1.00 86.06 74 TYR A C 1
ATOM 598 O O . TYR A 1 74 ? -10.690 10.828 18.215 1.00 86.06 74 TYR A O 1
ATOM 606 N N . ASP A 1 75 ? -9.349 12.514 17.556 1.00 83.69 75 ASP A N 1
ATOM 607 C CA . ASP A 1 75 ? -8.629 11.737 16.539 1.00 83.69 75 ASP A CA 1
ATOM 608 C C . ASP A 1 75 ? -7.834 10.582 17.162 1.00 83.69 75 ASP A C 1
ATOM 610 O O . ASP A 1 75 ? -7.817 9.475 16.620 1.00 83.69 75 ASP A O 1
ATOM 614 N N . ASP A 1 76 ? -7.233 10.805 18.334 1.00 85.44 76 ASP A N 1
ATOM 615 C CA . ASP A 1 76 ? -6.485 9.781 19.069 1.00 85.44 76 ASP A CA 1
ATOM 616 C C . ASP A 1 76 ? -7.397 8.628 19.505 1.00 85.44 76 ASP A C 1
ATOM 618 O O . ASP A 1 76 ? -7.028 7.459 19.390 1.00 85.44 76 ASP A O 1
ATOM 622 N N . VAL A 1 77 ? -8.611 8.938 19.967 1.00 88.19 77 VAL A N 1
ATOM 623 C CA . VAL A 1 77 ? -9.603 7.939 20.383 1.00 88.19 77 VAL A CA 1
ATOM 624 C C . VAL A 1 77 ? -10.122 7.161 19.180 1.00 88.19 77 VAL A C 1
ATOM 626 O O . VAL A 1 77 ? -10.206 5.936 19.243 1.00 88.19 77 VAL A O 1
ATOM 629 N N . VAL A 1 78 ? -10.439 7.840 18.073 1.00 88.50 78 VAL A N 1
ATOM 630 C CA . VAL A 1 78 ? -10.861 7.178 16.829 1.00 88.50 78 VAL A CA 1
ATOM 631 C C . VAL A 1 78 ? -9.756 6.255 16.313 1.00 88.50 78 VAL A C 1
ATOM 633 O O . VAL A 1 78 ? -10.027 5.101 15.986 1.00 88.50 78 VAL A O 1
ATOM 636 N N . SER A 1 79 ? -8.510 6.730 16.294 1.00 85.00 79 SER A N 1
ATOM 637 C CA . SER A 1 79 ? -7.335 5.951 15.895 1.00 85.00 79 SER A CA 1
ATOM 638 C C . SER A 1 79 ? -7.135 4.729 16.796 1.00 85.00 79 SER A C 1
ATOM 640 O O . SER A 1 79 ? -7.000 3.607 16.310 1.00 85.00 79 SER A O 1
ATOM 642 N N . MET A 1 80 ? -7.229 4.921 18.116 1.00 88.69 80 MET A N 1
ATOM 643 C CA . MET A 1 80 ? -7.132 3.846 19.101 1.00 88.69 80 MET A CA 1
ATOM 644 C C . MET A 1 80 ? -8.225 2.788 18.916 1.00 88.69 80 MET A C 1
ATOM 646 O O . MET A 1 80 ? -7.930 1.604 19.019 1.00 88.69 80 MET A O 1
ATOM 650 N N . LEU A 1 81 ? -9.478 3.186 18.680 1.00 90.25 81 LEU A N 1
ATOM 651 C CA . LEU A 1 81 ? -10.592 2.250 18.495 1.00 90.25 81 LEU A CA 1
ATOM 652 C C . LEU A 1 81 ? -10.530 1.519 17.149 1.00 90.25 81 LEU A C 1
ATOM 654 O O . LEU A 1 81 ? -11.020 0.396 17.047 1.00 90.25 81 LEU A O 1
ATOM 658 N N . TRP A 1 82 ? -9.951 2.150 16.127 1.00 90.62 82 TRP A N 1
ATOM 659 C CA . TRP A 1 82 ? -9.774 1.551 14.807 1.00 90.62 82 TRP A CA 1
ATOM 660 C C . TRP A 1 82 ? -8.594 0.573 14.747 1.00 90.62 82 TRP A C 1
ATOM 662 O O . TRP A 1 82 ? -8.631 -0.384 13.975 1.00 90.62 82 TRP A O 1
ATOM 672 N N . ASP A 1 83 ? -7.560 0.777 15.569 1.00 83.56 83 ASP A N 1
ATOM 673 C CA . ASP A 1 83 ? -6.428 -0.145 15.688 1.00 83.56 83 ASP A CA 1
ATOM 674 C C . ASP A 1 83 ? -6.920 -1.550 16.107 1.00 83.56 83 ASP A C 1
ATOM 676 O O . ASP A 1 83 ? -7.526 -1.698 17.173 1.00 83.56 83 ASP A O 1
ATOM 680 N N . PRO A 1 84 ? -6.608 -2.627 15.354 1.00 84.38 84 PRO A N 1
ATOM 681 C CA . PRO A 1 84 ? -6.875 -3.999 15.788 1.00 84.38 84 PRO A CA 1
ATOM 682 C C . PRO A 1 84 ? -6.273 -4.331 17.161 1.00 84.38 84 PRO A C 1
ATOM 684 O O . PRO A 1 84 ? -6.778 -5.215 17.854 1.00 84.38 84 PRO A O 1
ATOM 687 N N . ASN A 1 85 ? -5.209 -3.630 17.567 1.00 83.19 85 ASN A N 1
ATOM 688 C CA . ASN A 1 85 ? -4.584 -3.711 18.884 1.00 83.19 85 ASN A CA 1
ATOM 689 C C . ASN A 1 85 ? -5.131 -2.720 19.911 1.00 83.19 85 ASN A C 1
ATOM 691 O O . ASN A 1 85 ? -4.692 -2.753 21.060 1.00 83.19 85 ASN A O 1
ATOM 695 N N . GLY A 1 86 ? -6.110 -1.894 19.550 1.00 83.31 86 GLY A N 1
ATOM 696 C CA . GLY A 1 86 ? -6.762 -0.923 20.423 1.00 83.31 86 GLY A CA 1
ATOM 697 C C . GLY A 1 86 ? -7.305 -1.532 21.710 1.00 83.31 86 GLY A C 1
ATOM 698 O O . GLY A 1 86 ? -7.198 -0.922 22.776 1.00 83.31 86 GLY A O 1
ATOM 699 N N . ALA A 1 87 ? -7.781 -2.779 21.631 1.00 85.62 87 ALA A N 1
ATOM 700 C CA . ALA A 1 87 ? -8.302 -3.539 22.764 1.00 85.62 87 ALA A CA 1
ATOM 701 C C . ALA A 1 87 ? -7.302 -3.728 23.912 1.00 85.62 87 ALA A C 1
ATOM 703 O O . ALA A 1 87 ? -7.722 -3.843 25.061 1.00 85.62 87 ALA A O 1
ATOM 704 N N . LYS A 1 88 ? -5.988 -3.653 23.656 1.00 88.00 88 LYS A N 1
ATOM 705 C CA . LYS A 1 88 ? -4.963 -3.699 24.716 1.00 88.00 88 LYS A CA 1
ATOM 706 C C . LYS A 1 88 ? -5.128 -2.598 25.769 1.00 88.00 88 LYS A C 1
ATOM 708 O O . LYS A 1 88 ? -4.635 -2.747 26.881 1.00 88.00 88 LYS A O 1
ATOM 713 N N . ASN A 1 89 ? -5.781 -1.488 25.413 1.00 83.50 89 ASN A N 1
ATOM 714 C CA . ASN A 1 89 ? -5.969 -0.345 26.304 1.00 83.50 89 ASN A CA 1
ATOM 715 C C . ASN A 1 89 ? -7.117 -0.554 27.305 1.00 83.50 89 ASN A C 1
ATOM 717 O O . ASN A 1 89 ? -7.220 0.205 28.265 1.00 83.50 89 ASN A O 1
ATOM 721 N N . PHE A 1 90 ? -7.983 -1.549 27.086 1.00 85.06 90 PHE A N 1
ATOM 722 C CA . PHE A 1 90 ? -9.193 -1.745 27.891 1.00 85.06 90 PHE A CA 1
ATOM 723 C C . PHE A 1 90 ? -9.546 -3.211 28.196 1.00 85.06 90 PHE A C 1
ATOM 725 O O . PHE A 1 90 ? -10.482 -3.448 28.956 1.00 85.06 90 PHE A O 1
ATOM 732 N N . ASP A 1 91 ? -8.804 -4.193 27.674 1.00 86.12 91 ASP A N 1
ATOM 733 C CA . ASP A 1 91 ? -8.983 -5.616 27.985 1.00 86.12 91 ASP A CA 1
ATOM 734 C C . ASP A 1 91 ? -7.642 -6.285 28.346 1.00 86.12 91 ASP A C 1
ATOM 736 O O . ASP A 1 91 ? -6.748 -6.449 27.515 1.00 86.12 91 ASP A O 1
ATOM 740 N N . ASP A 1 92 ? -7.510 -6.718 29.602 1.00 86.12 92 ASP A N 1
ATOM 741 C CA . ASP A 1 92 ? -6.316 -7.367 30.162 1.00 86.12 92 ASP A CA 1
ATOM 742 C C . ASP A 1 92 ? -6.070 -8.791 29.621 1.00 86.12 92 ASP A C 1
ATOM 744 O O . ASP A 1 92 ? -4.973 -9.365 29.753 1.00 86.12 92 ASP A O 1
ATOM 748 N N . LYS A 1 93 ? -7.090 -9.377 28.989 1.00 88.12 93 LYS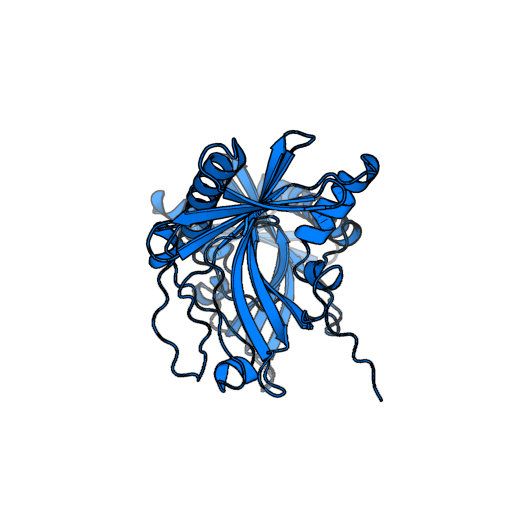 A N 1
ATOM 749 C CA . LYS A 1 93 ? -7.020 -10.685 28.332 1.00 88.12 93 LYS A CA 1
ATOM 750 C C . LYS A 1 93 ? -6.592 -10.568 26.882 1.00 88.12 93 LYS A C 1
ATOM 752 O O . LYS A 1 93 ? -6.272 -11.607 26.303 1.00 88.12 93 LYS A O 1
ATOM 757 N N . PHE A 1 94 ? -6.577 -9.375 26.297 1.00 86.38 94 PHE A N 1
ATOM 758 C CA . PHE A 1 94 ? -6.120 -9.176 24.929 1.00 86.38 94 PHE A CA 1
ATOM 759 C C . PHE A 1 94 ? -4.675 -9.672 24.747 1.00 86.38 94 PHE A C 1
ATOM 761 O O . PHE A 1 94 ? -3.815 -9.480 25.608 1.00 86.38 94 PHE A O 1
ATOM 768 N N . ILE A 1 95 ? -4.415 -10.358 23.633 1.00 82.56 95 ILE A N 1
ATOM 769 C CA . ILE A 1 95 ? -3.088 -10.873 23.269 1.00 82.56 95 ILE A CA 1
ATOM 770 C C . ILE A 1 95 ? -2.539 -10.094 22.082 1.00 82.56 95 ILE A C 1
ATOM 772 O O . ILE A 1 95 ? -1.469 -9.501 22.183 1.00 82.56 95 ILE A O 1
ATOM 776 N N . LYS A 1 96 ? -3.240 -10.150 20.946 1.00 83.19 96 LYS A N 1
ATOM 777 C CA . LYS A 1 96 ? -2.859 -9.451 19.719 1.00 83.19 96 LYS A CA 1
ATOM 778 C C . LYS A 1 96 ? -4.045 -9.302 18.783 1.00 83.19 96 LYS A C 1
ATOM 780 O O . LYS A 1 96 ? -4.947 -10.142 18.775 1.00 83.19 96 LYS A O 1
ATOM 785 N N . GLY A 1 97 ? -3.978 -8.269 17.964 1.00 79.62 97 GLY A N 1
ATOM 786 C CA . GLY A 1 97 ? -4.905 -7.985 16.891 1.00 79.62 97 GLY A CA 1
ATOM 787 C C . GLY A 1 97 ? -4.127 -7.809 15.603 1.00 79.62 97 GLY A C 1
ATOM 788 O O . GLY A 1 97 ? -3.023 -7.260 15.597 1.00 79.62 97 GLY A O 1
ATOM 789 N N . SER A 1 98 ? -4.696 -8.301 14.518 1.00 76.81 98 SER A N 1
ATOM 790 C CA . SER A 1 98 ? -4.130 -8.170 13.185 1.00 76.81 98 SER A CA 1
ATOM 791 C C . SER A 1 98 ? -5.242 -7.899 12.198 1.00 76.81 98 SER A C 1
ATOM 793 O O . SER A 1 98 ? -6.373 -8.358 12.371 1.00 76.81 98 SER A O 1
ATOM 795 N N . ILE A 1 99 ? -4.907 -7.187 11.135 1.00 77.06 99 ILE A N 1
ATOM 796 C CA . ILE A 1 99 ? -5.745 -7.199 9.948 1.00 77.06 99 ILE A CA 1
ATOM 797 C C . ILE A 1 99 ? -5.555 -8.571 9.290 1.00 77.06 99 ILE A C 1
ATOM 799 O O . ILE A 1 99 ? -4.454 -9.116 9.308 1.00 77.06 99 ILE A O 1
ATOM 803 N N . TYR A 1 100 ? -6.652 -9.161 8.832 1.00 75.56 100 TYR A N 1
ATOM 804 C CA . TYR A 1 100 ? -6.727 -10.462 8.167 1.00 75.56 100 TYR A CA 1
ATOM 805 C C . TYR A 1 100 ? -7.007 -10.293 6.665 1.00 75.56 100 TYR A C 1
ATOM 807 O O . TYR A 1 100 ? -6.435 -10.994 5.834 1.00 75.56 100 TYR A O 1
ATOM 815 N N . ARG A 1 101 ? -7.880 -9.343 6.306 1.00 75.69 101 ARG A N 1
ATOM 816 C CA . ARG A 1 101 ? -8.236 -9.005 4.917 1.00 75.69 101 ARG A CA 1
ATOM 817 C C . ARG A 1 101 ? -8.522 -7.505 4.816 1.00 75.69 101 ARG A C 1
ATOM 819 O O . ARG A 1 101 ? -9.052 -6.941 5.766 1.00 75.69 101 ARG A O 1
ATOM 826 N N . VAL A 1 102 ? -8.181 -6.853 3.707 1.00 75.06 102 VAL A N 1
ATOM 827 C CA . VAL A 1 102 ? -8.398 -5.404 3.514 1.00 75.06 102 VAL A CA 1
ATOM 828 C C . VAL A 1 102 ? -9.204 -5.177 2.252 1.00 75.06 102 VAL A C 1
ATOM 830 O O . VAL A 1 102 ? -8.651 -5.356 1.181 1.00 75.06 102 VAL A O 1
ATOM 833 N N . TYR A 1 103 ? -10.466 -4.766 2.354 1.00 75.44 103 TYR A N 1
ATOM 834 C CA . TYR A 1 103 ? -11.260 -4.389 1.179 1.00 75.44 103 TYR A CA 1
ATOM 835 C C . TYR A 1 103 ? -10.960 -2.948 0.751 1.00 75.44 103 TYR A C 1
ATOM 837 O O . TYR A 1 103 ? -10.812 -2.680 -0.438 1.00 75.44 103 TYR A O 1
ATOM 845 N N . ASP A 1 104 ? -10.809 -2.042 1.722 1.00 73.44 104 ASP A N 1
ATOM 846 C CA . ASP A 1 104 ? -10.293 -0.681 1.554 1.00 73.44 104 ASP A CA 1
ATOM 847 C C . ASP A 1 104 ? -9.718 -0.140 2.890 1.00 73.44 104 ASP A C 1
ATOM 849 O O . ASP A 1 104 ? -9.715 -0.843 3.901 1.00 73.44 104 ASP A O 1
ATOM 853 N N . GLN A 1 105 ? -9.222 1.108 2.917 1.00 70.56 105 GLN A N 1
ATOM 854 C CA . GLN A 1 105 ? -8.599 1.738 4.106 1.00 70.56 105 GLN A CA 1
ATOM 855 C C . GLN A 1 105 ? -9.494 1.794 5.358 1.00 70.56 105 GLN A C 1
ATOM 857 O O . GLN A 1 105 ? -9.011 1.927 6.486 1.00 70.56 105 GLN A O 1
ATOM 862 N N . ASN A 1 106 ? -10.802 1.738 5.147 1.00 85.00 106 ASN A N 1
ATOM 863 C CA . ASN A 1 106 ? -11.836 1.859 6.150 1.00 85.00 106 ASN A CA 1
ATOM 864 C C . ASN A 1 106 ? -12.642 0.572 6.300 1.00 85.00 106 ASN A C 1
ATOM 866 O O . ASN A 1 106 ? -13.328 0.475 7.301 1.00 85.00 106 ASN A O 1
ATOM 870 N N . LEU A 1 107 ? -12.549 -0.399 5.387 1.00 87.94 107 LEU A N 1
ATOM 871 C CA . LEU A 1 107 ? -13.270 -1.670 5.415 1.00 87.94 107 LEU A CA 1
ATOM 872 C C . LEU A 1 107 ? -12.296 -2.853 5.405 1.00 87.94 107 LEU A C 1
ATOM 874 O O . LEU A 1 107 ? -11.689 -3.189 4.388 1.00 87.94 107 LEU A O 1
ATOM 878 N N . VAL A 1 108 ? -12.177 -3.535 6.539 1.00 86.44 108 VAL A N 1
ATOM 879 C CA . VAL A 1 108 ? -11.216 -4.630 6.733 1.00 86.44 108 VAL A CA 1
ATOM 880 C C . VAL A 1 108 ? -11.859 -5.799 7.460 1.00 86.44 108 VAL A C 1
ATOM 882 O O . VAL A 1 108 ? -12.881 -5.647 8.114 1.00 86.44 108 VAL A O 1
ATOM 885 N N . ILE A 1 109 ? -11.247 -6.973 7.407 1.00 87.38 109 ILE A N 1
ATOM 886 C CA . ILE A 1 109 ? -11.482 -8.028 8.387 1.00 87.38 109 ILE A CA 1
ATOM 887 C C . ILE A 1 109 ? -10.321 -8.019 9.354 1.00 87.38 109 ILE A C 1
ATOM 889 O O . ILE A 1 109 ? -9.169 -8.101 8.936 1.00 87.38 109 ILE A O 1
ATOM 893 N N . ILE A 1 110 ? -10.624 -7.961 10.641 1.00 86.38 110 ILE A N 1
ATOM 894 C CA . ILE A 1 110 ? -9.648 -8.101 11.713 1.00 86.38 110 ILE A CA 1
ATOM 895 C C . ILE A 1 110 ? -9.752 -9.486 12.343 1.00 86.38 110 ILE A C 1
ATOM 897 O O . ILE A 1 110 ? -10.827 -10.080 12.389 1.00 86.38 110 ILE A O 1
ATOM 901 N N . GLN A 1 111 ? -8.638 -9.966 12.884 1.00 87.00 111 GLN A N 1
ATOM 902 C CA . GLN A 1 111 ? -8.598 -11.061 13.844 1.00 87.00 111 GLN A CA 1
ATOM 903 C C . GLN A 1 111 ? -8.108 -10.505 15.182 1.00 87.00 111 GLN A C 1
ATOM 905 O O . GLN A 1 111 ? -7.069 -9.846 15.234 1.00 87.00 111 GLN A O 1
ATOM 910 N N . GLN A 1 112 ? -8.806 -10.812 16.275 1.00 87.38 112 GLN A N 1
ATOM 911 C CA . GLN A 1 112 ? -8.337 -10.510 17.631 1.00 87.38 112 GLN A CA 1
ATOM 912 C C . GLN A 1 112 ? -8.209 -11.786 18.457 1.00 87.38 112 GLN A C 1
ATOM 914 O O . GLN A 1 112 ? -9.051 -12.679 18.372 1.00 87.38 112 GLN A O 1
ATOM 919 N N . ARG A 1 113 ? -7.137 -11.878 19.253 1.00 84.81 113 ARG A N 1
ATOM 920 C CA . ARG A 1 113 ? -6.808 -13.036 20.096 1.00 84.81 113 ARG A CA 1
ATOM 921 C C . ARG A 1 113 ? -6.798 -12.665 21.572 1.00 84.81 113 ARG A C 1
ATOM 923 O O . ARG A 1 113 ? -6.273 -11.620 21.947 1.00 84.81 113 ARG A O 1
ATOM 930 N N . TYR A 1 114 ? -7.289 -13.576 22.407 1.00 85.50 114 TYR A N 1
ATOM 931 C CA . TYR A 1 114 ? -7.487 -13.383 23.841 1.00 85.50 114 TYR A CA 1
ATOM 932 C C . TYR A 1 114 ? -7.050 -14.597 24.663 1.00 85.50 114 TYR A C 1
ATOM 934 O O . TYR A 1 114 ? -7.137 -15.749 24.224 1.00 85.50 114 TYR A O 1
ATOM 942 N N . LYS A 1 115 ? -6.627 -14.345 25.904 1.00 83.31 115 LYS A N 1
ATOM 943 C CA . LYS A 1 115 ? -6.356 -15.374 26.913 1.00 83.31 115 LYS A CA 1
ATOM 944 C C . LYS A 1 115 ? -7.662 -16.080 27.288 1.00 83.31 115 LYS A C 1
ATOM 946 O O . LYS A 1 115 ? -8.662 -15.438 27.608 1.00 83.31 115 LYS A O 1
ATOM 951 N N . SER A 1 116 ? -7.659 -17.411 27.283 1.00 76.50 116 SER A N 1
ATOM 952 C CA . SER A 1 116 ? -8.788 -18.194 27.791 1.00 76.50 116 SER A CA 1
ATOM 953 C C . SER A 1 116 ? -8.742 -18.296 29.315 1.00 76.50 116 SER A C 1
ATOM 955 O O . SER A 1 116 ? -7.687 -18.505 29.904 1.00 76.50 116 SER A O 1
ATOM 957 N N . LEU A 1 117 ? -9.912 -18.206 29.951 1.00 63.81 117 LEU A N 1
ATOM 958 C CA . LEU A 1 117 ? -10.072 -18.345 31.404 1.00 63.81 117 LEU A CA 1
ATOM 959 C C . LEU A 1 117 ? -10.046 -19.804 31.892 1.00 63.81 117 LEU A C 1
ATOM 961 O O . LEU A 1 117 ? -9.968 -20.040 33.091 1.00 63.81 117 LEU A O 1
ATOM 965 N N . ILE A 1 118 ? -10.177 -20.783 30.987 1.00 60.38 118 ILE A N 1
ATOM 966 C CA . ILE A 1 118 ? -10.495 -22.179 31.355 1.00 60.38 118 ILE A CA 1
ATOM 967 C C . ILE A 1 118 ? -9.470 -23.186 30.784 1.00 60.38 118 ILE A C 1
ATOM 969 O O . ILE A 1 118 ? -9.442 -24.338 31.207 1.00 60.38 118 ILE A O 1
ATOM 973 N N . ARG A 1 119 ? -8.596 -22.793 29.841 1.00 54.69 119 ARG A N 1
ATOM 974 C CA . ARG A 1 119 ? -7.592 -23.682 29.208 1.00 54.69 119 ARG A CA 1
ATOM 975 C C . ARG A 1 119 ? -6.345 -22.910 28.753 1.00 54.69 119 ARG A C 1
ATOM 977 O O . ARG A 1 119 ? -6.418 -21.7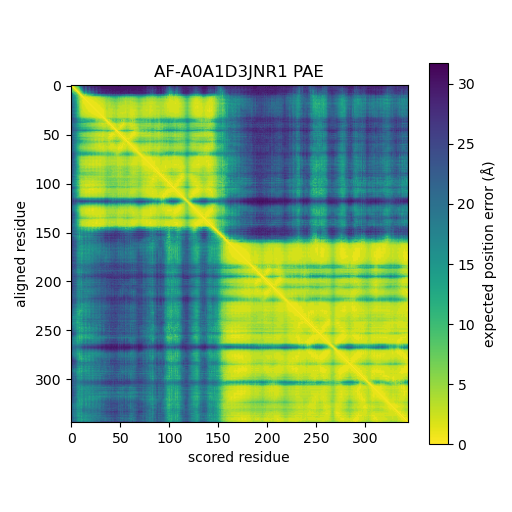04 28.568 1.00 54.69 119 ARG A O 1
ATOM 984 N N . SER A 1 120 ? -5.250 -23.615 28.450 1.00 57.28 120 SER A N 1
ATOM 985 C CA . SER A 1 120 ? -4.013 -23.082 27.832 1.00 57.28 120 SER A CA 1
ATOM 986 C C . SER A 1 120 ? -4.160 -22.582 26.379 1.00 57.28 120 SER A C 1
ATOM 988 O O . SER A 1 120 ? -3.168 -22.262 25.732 1.00 57.28 120 SER A O 1
ATOM 990 N N . TRP A 1 121 ? -5.383 -22.534 25.847 1.00 53.47 121 TRP A N 1
ATOM 991 C CA . TRP A 1 121 ? -5.679 -22.216 24.450 1.00 53.47 121 TRP A CA 1
ATOM 992 C C . TRP A 1 121 ? -6.050 -20.737 24.324 1.00 53.47 121 TRP A C 1
ATOM 994 O O . TRP A 1 121 ? -6.701 -20.185 25.210 1.00 53.47 121 TRP A O 1
ATOM 1004 N N . GLN A 1 122 ? -5.672 -20.094 23.223 1.00 73.25 122 GLN A N 1
ATOM 1005 C CA . GLN A 1 122 ? -6.113 -18.733 22.912 1.00 73.25 122 GLN A CA 1
ATOM 1006 C C . GLN A 1 122 ? -7.519 -18.786 22.299 1.00 73.25 122 GLN A C 1
ATOM 1008 O O . GLN A 1 122 ? -7.820 -19.692 21.524 1.00 73.25 122 GLN A O 1
ATOM 1013 N N . ARG A 1 123 ? -8.389 -17.834 22.652 1.00 81.25 123 ARG A N 1
ATOM 1014 C CA . ARG A 1 123 ? -9.647 -17.594 21.926 1.00 81.25 123 ARG A CA 1
ATOM 1015 C C . ARG A 1 123 ? -9.380 -16.566 20.840 1.00 81.25 123 ARG A C 1
ATOM 1017 O O . ARG A 1 123 ? -8.604 -15.645 21.079 1.00 81.25 123 ARG A O 1
ATOM 1024 N N . TYR A 1 124 ? -10.018 -16.700 19.689 1.00 83.94 124 TYR A N 1
ATOM 1025 C CA . TYR A 1 124 ? -9.971 -15.685 18.647 1.00 83.94 124 TYR A CA 1
ATOM 1026 C C . TYR A 1 124 ? -11.343 -15.495 18.017 1.00 83.94 124 TYR A C 1
ATOM 1028 O O . TYR A 1 124 ? -12.197 -16.375 18.115 1.00 83.94 124 TYR A O 1
ATOM 1036 N N . TYR A 1 125 ? -11.544 -14.335 17.405 1.00 85.62 125 TYR A N 1
ATOM 1037 C CA . TYR A 1 125 ? -12.673 -14.084 16.524 1.00 85.62 125 TYR A CA 1
ATOM 1038 C C . TYR A 1 125 ? -12.215 -13.271 15.320 1.00 85.62 125 TYR A C 1
ATOM 1040 O O . TYR A 1 125 ? -11.218 -12.544 15.396 1.00 85.62 125 TYR A O 1
ATOM 1048 N N . HIS A 1 126 ? -12.968 -13.399 14.232 1.00 89.38 126 HIS A N 1
ATOM 1049 C CA . HIS A 1 126 ? -12.859 -12.542 13.065 1.00 89.38 126 HIS A CA 1
ATOM 1050 C C . HIS A 1 126 ? -14.027 -11.567 13.061 1.00 89.38 126 HIS A C 1
ATOM 1052 O O . HIS A 1 126 ? -15.156 -11.938 13.388 1.00 89.38 126 HIS A O 1
ATOM 1058 N N . ALA A 1 127 ? -13.765 -10.320 12.697 1.00 91.62 127 ALA A N 1
ATOM 1059 C CA . ALA A 1 127 ? -14.817 -9.344 12.488 1.00 91.62 127 ALA A CA 1
ATOM 1060 C C . ALA A 1 127 ? -14.539 -8.547 11.227 1.00 91.62 127 ALA A C 1
ATOM 1062 O O . ALA A 1 127 ? -13.434 -8.043 11.043 1.00 91.62 127 ALA A O 1
ATOM 1063 N N . LEU A 1 128 ? -15.559 -8.410 10.387 1.00 92.81 128 LEU A N 1
ATOM 1064 C CA . LEU A 1 128 ? -15.594 -7.339 9.411 1.00 92.81 128 LEU A CA 1
ATOM 1065 C C . LEU A 1 128 ? -15.688 -6.027 10.199 1.00 92.81 128 LEU A C 1
ATOM 1067 O O . LEU A 1 128 ? -16.488 -5.928 11.127 1.00 92.81 128 LEU A O 1
ATOM 1071 N N . ALA A 1 129 ? -14.859 -5.049 9.867 1.00 93.06 129 ALA A N 1
ATOM 1072 C CA . ALA A 1 129 ? -14.728 -3.767 10.539 1.00 93.06 129 ALA A CA 1
ATOM 1073 C C . ALA A 1 129 ? -14.859 -2.641 9.509 1.00 93.06 129 ALA A C 1
ATOM 1075 O O . ALA A 1 129 ? -14.205 -2.708 8.471 1.00 93.06 129 ALA A O 1
ATOM 1076 N N . ASN A 1 130 ? -15.679 -1.624 9.789 1.00 94.62 130 ASN A N 1
ATOM 1077 C CA . ASN A 1 130 ? -15.820 -0.446 8.935 1.00 94.62 130 ASN A CA 1
ATOM 1078 C C . ASN A 1 130 ? -15.692 0.869 9.723 1.00 94.62 130 ASN A C 1
ATOM 1080 O O . ASN A 1 130 ? -16.385 1.032 10.729 1.00 94.62 130 ASN A O 1
ATOM 1084 N N . LYS A 1 131 ? -14.850 1.807 9.270 1.00 94.00 131 LYS A N 1
ATOM 1085 C CA . LYS A 1 131 ? -14.682 3.158 9.833 1.00 94.00 131 LYS A CA 1
ATOM 1086 C C . LYS A 1 131 ? -15.260 4.218 8.898 1.00 94.00 131 LYS A C 1
ATOM 1088 O O . LYS A 1 131 ? -14.772 4.434 7.797 1.00 94.00 131 LYS A O 1
ATOM 1093 N N . ILE A 1 132 ? -16.264 4.945 9.370 1.00 93.06 132 ILE A N 1
ATOM 1094 C CA . ILE A 1 132 ? -17.084 5.826 8.537 1.00 93.06 132 ILE A CA 1
ATOM 1095 C C . ILE A 1 132 ? -17.156 7.208 9.180 1.00 93.06 132 ILE A C 1
ATOM 1097 O O . ILE A 1 132 ? -17.696 7.362 10.277 1.00 93.06 132 ILE A O 1
ATOM 1101 N N . GLU A 1 133 ? -16.638 8.226 8.495 1.00 92.50 133 GLU A N 1
ATOM 1102 C CA . GLU A 1 133 ? -16.816 9.623 8.898 1.00 92.50 133 GLU A CA 1
ATOM 1103 C C . GLU A 1 133 ? -18.241 10.076 8.541 1.00 92.50 133 GLU A C 1
ATOM 1105 O O . GLU A 1 133 ? -18.631 10.108 7.376 1.00 92.50 133 GLU A O 1
ATOM 1110 N N . LEU A 1 134 ? -19.044 10.400 9.555 1.00 90.25 134 LEU A N 1
ATOM 1111 C CA . LEU A 1 134 ? -20.428 10.865 9.397 1.00 90.25 134 LEU A CA 1
ATOM 1112 C C . LEU A 1 134 ? -20.505 12.396 9.343 1.00 90.25 134 LEU A C 1
ATOM 1114 O O . LEU A 1 134 ? -21.400 12.963 8.721 1.00 90.25 134 LEU A O 1
ATOM 1118 N N . SER A 1 135 ? -19.596 13.066 10.049 1.00 91.19 135 SER A N 1
ATOM 1119 C CA . SER A 1 135 ? -19.350 14.506 9.988 1.00 91.19 135 SER A CA 1
ATOM 1120 C C . SER A 1 135 ? -17.990 14.812 10.620 1.00 91.19 135 SER A C 1
ATOM 1122 O O . SER A 1 135 ? -17.414 13.949 11.277 1.00 91.19 135 SER A O 1
ATOM 1124 N N . LYS A 1 136 ? -17.526 16.065 10.516 1.00 83.75 136 LYS A N 1
ATOM 1125 C CA . LYS A 1 136 ? -16.214 16.519 11.020 1.00 83.75 136 LYS A CA 1
ATOM 1126 C C . LYS A 1 136 ? -15.854 16.034 12.438 1.00 83.75 136 LYS A C 1
ATOM 1128 O O . LYS A 1 136 ? -14.688 15.819 12.727 1.00 83.75 136 LYS A O 1
ATOM 1133 N N . ASN A 1 137 ? -16.845 15.886 13.322 1.00 86.75 137 ASN A N 1
ATOM 1134 C CA . ASN A 1 137 ? -16.645 15.474 14.717 1.00 86.75 137 ASN A CA 1
ATOM 1135 C C . ASN A 1 137 ? -17.442 14.204 15.066 1.00 86.75 137 ASN A C 1
ATOM 1137 O O . ASN A 1 137 ? -17.784 13.974 16.228 1.00 86.75 137 ASN A O 1
ATOM 1141 N N . LYS A 1 138 ? -17.824 13.399 14.069 1.00 91.94 138 LYS A N 1
ATOM 1142 C CA . LYS A 1 138 ? -18.615 12.184 14.268 1.00 91.94 138 LYS A CA 1
ATOM 1143 C C . LYS A 1 138 ? -18.123 11.074 13.345 1.00 91.94 138 LYS A C 1
ATOM 1145 O O . LYS A 1 138 ? -18.269 11.160 12.133 1.00 91.94 138 LYS A O 1
ATOM 1150 N N . THR A 1 139 ? -17.632 9.998 13.948 1.00 94.31 139 THR A N 1
ATOM 1151 C CA . THR A 1 139 ? -17.119 8.815 13.253 1.00 94.31 139 THR A CA 1
ATOM 1152 C C . THR A 1 139 ? -17.826 7.595 13.819 1.00 94.31 139 THR A C 1
ATOM 1154 O O . THR A 1 139 ? -18.006 7.494 15.033 1.00 94.31 139 THR A O 1
ATOM 1157 N N . ALA A 1 140 ? -18.250 6.688 12.949 1.00 95.00 140 ALA A N 1
ATOM 1158 C CA . ALA A 1 140 ? -18.744 5.374 13.323 1.00 95.00 140 ALA A CA 1
ATOM 1159 C C . ALA A 1 140 ? -17.660 4.332 13.046 1.00 95.00 140 ALA A C 1
ATOM 1161 O O . ALA A 1 140 ? -17.097 4.305 11.957 1.00 95.00 140 ALA A O 1
ATOM 1162 N N . ILE A 1 141 ? -17.389 3.468 14.021 1.00 94.56 141 ILE A N 1
ATOM 1163 C CA . ILE A 1 141 ? -16.595 2.251 13.832 1.00 94.56 141 ILE A CA 1
ATOM 1164 C C . ILE A 1 141 ? -17.536 1.082 14.098 1.00 94.56 141 ILE A C 1
ATOM 1166 O O . ILE A 1 141 ? -18.071 0.951 15.199 1.00 94.56 141 ILE A O 1
ATOM 1170 N N . VAL A 1 142 ? -17.781 0.271 13.075 1.00 95.31 142 VAL A N 1
ATOM 1171 C CA . VAL A 1 142 ? -18.745 -0.832 13.097 1.00 95.31 142 VAL A CA 1
ATOM 1172 C C . VAL A 1 142 ? -17.991 -2.146 12.976 1.00 95.31 142 VAL A C 1
ATOM 1174 O O . VAL A 1 142 ? -17.107 -2.267 12.137 1.00 95.31 142 VAL A O 1
ATOM 1177 N N . LEU A 1 143 ? -18.331 -3.126 13.813 1.00 93.31 143 LEU A N 1
ATOM 1178 C CA . LEU A 1 143 ? -17.704 -4.447 13.852 1.00 93.31 143 LEU A CA 1
ATOM 1179 C C . LEU A 1 143 ? -18.792 -5.522 13.785 1.00 93.31 143 LEU A C 1
ATOM 1181 O O . LEU A 1 143 ? -19.696 -5.539 14.620 1.00 93.31 143 LEU A O 1
ATOM 1185 N N . VAL A 1 144 ? -18.692 -6.430 12.816 1.00 92.44 144 VAL A N 1
ATOM 1186 C CA . VAL A 1 144 ? -19.626 -7.545 12.611 1.00 92.44 144 VAL A CA 1
ATOM 1187 C C . VAL A 1 144 ? -18.836 -8.845 12.621 1.00 92.44 144 VAL A C 1
ATOM 1189 O O . VAL A 1 144 ? -17.914 -9.012 11.826 1.00 92.44 144 VAL A O 1
ATOM 1192 N N . SER A 1 145 ? -19.180 -9.765 13.527 1.00 87.31 145 SER A N 1
ATOM 1193 C CA . SER A 1 145 ? -18.524 -11.077 13.594 1.00 87.31 145 SER A CA 1
ATOM 1194 C C . SER A 1 145 ? -18.657 -11.802 12.256 1.00 87.31 145 SER A C 1
ATOM 1196 O O . SER A 1 145 ? -19.751 -11.875 11.700 1.00 87.31 145 SER A O 1
ATOM 1198 N N . SER A 1 146 ? -17.552 -12.356 11.772 1.00 73.81 146 SER A N 1
ATOM 1199 C CA . SER A 1 146 ? -17.487 -13.106 10.519 1.00 73.81 146 SER A CA 1
ATOM 1200 C C . SER A 1 146 ? -17.081 -14.547 10.810 1.00 73.81 146 SER A C 1
ATOM 1202 O O . SER A 1 146 ? -16.147 -14.775 11.580 1.00 73.81 146 SER A O 1
ATOM 1204 N N . ASP A 1 147 ? -17.794 -15.505 10.219 1.00 68.19 147 ASP A N 1
ATOM 1205 C CA . ASP A 1 147 ? -17.385 -16.909 10.214 1.00 68.19 147 ASP A CA 1
ATOM 1206 C C . ASP A 1 147 ? -16.476 -17.116 8.999 1.00 68.19 147 ASP A C 1
ATOM 1208 O O . ASP A 1 147 ? -16.926 -17.021 7.855 1.00 68.19 147 ASP A O 1
ATOM 1212 N N . MET A 1 148 ? -15.177 -17.287 9.242 1.00 62.81 148 MET A N 1
ATOM 1213 C CA . MET A 1 148 ? -14.181 -17.427 8.183 1.00 62.81 148 MET A CA 1
ATOM 1214 C C . MET A 1 148 ? -13.682 -18.862 8.112 1.00 62.81 148 MET A C 1
ATOM 1216 O O . MET A 1 148 ? -13.321 -19.455 9.126 1.00 62.81 148 MET A O 1
ATOM 1220 N N . ASN A 1 149 ? -13.599 -19.398 6.894 1.00 56.47 149 ASN A N 1
ATOM 1221 C CA . ASN A 1 149 ? -12.820 -20.602 6.647 1.00 56.47 149 ASN A CA 1
ATOM 1222 C C . ASN A 1 149 ? -11.333 -20.233 6.732 1.00 56.47 149 ASN A C 1
ATOM 1224 O O . ASN A 1 149 ? -10.829 -19.498 5.885 1.00 56.47 149 ASN A O 1
ATOM 1228 N N . ASP A 1 150 ? -10.624 -20.796 7.713 1.00 52.81 150 ASP A N 1
ATOM 1229 C CA . ASP A 1 150 ? -9.179 -20.608 7.961 1.00 52.81 150 ASP A CA 1
ATOM 1230 C C . ASP A 1 150 ? -8.267 -21.103 6.800 1.00 52.81 150 ASP A C 1
ATOM 1232 O O . ASP A 1 150 ? -7.047 -21.174 6.945 1.00 52.81 150 ASP A O 1
ATOM 1236 N N . HIS A 1 151 ? -8.841 -21.480 5.651 1.00 47.94 151 HIS A N 1
ATOM 1237 C CA . HIS A 1 151 ? -8.137 -21.972 4.463 1.00 47.94 151 HIS A CA 1
ATOM 1238 C C . HIS A 1 151 ? -7.744 -20.877 3.462 1.00 47.94 151 HIS A C 1
ATOM 1240 O O . HIS A 1 151 ? -6.934 -21.152 2.579 1.00 47.94 151 HIS A O 1
ATOM 1246 N N . ASP A 1 152 ? -8.269 -19.658 3.597 1.00 49.91 152 ASP A N 1
ATOM 1247 C CA . ASP A 1 152 ? -7.865 -18.539 2.745 1.00 49.91 152 ASP A CA 1
ATOM 1248 C C . ASP A 1 152 ? -6.606 -17.862 3.306 1.00 49.91 152 ASP A C 1
ATOM 1250 O O . ASP A 1 152 ? -6.592 -17.425 4.459 1.00 49.91 152 ASP A O 1
ATOM 1254 N N . GLU A 1 153 ? -5.559 -17.722 2.487 1.00 51.19 153 GLU A N 1
ATOM 1255 C CA . GLU A 1 153 ? -4.341 -16.998 2.864 1.00 51.19 153 GLU A CA 1
ATOM 1256 C C . GLU A 1 153 ? -4.659 -15.532 3.203 1.00 51.19 153 GLU A C 1
ATOM 1258 O O . GLU A 1 153 ? -5.047 -14.726 2.357 1.00 51.19 153 GLU A O 1
ATOM 1263 N N . ALA A 1 154 ? -4.517 -15.191 4.481 1.00 52.56 154 ALA A N 1
ATOM 1264 C CA . ALA A 1 154 ? -4.755 -13.856 5.006 1.00 52.56 154 ALA A CA 1
ATOM 1265 C C . ALA A 1 154 ? -3.546 -12.940 4.843 1.00 52.56 154 ALA A C 1
ATOM 1267 O O . ALA A 1 154 ? -2.410 -13.347 5.097 1.00 52.56 154 ALA A O 1
ATOM 1268 N N . ILE A 1 155 ? -3.800 -11.664 4.552 1.00 54.00 155 ILE A N 1
ATOM 1269 C CA . ILE A 1 155 ? -2.788 -10.620 4.712 1.00 54.00 155 ILE A CA 1
ATOM 1270 C C . ILE A 1 155 ? -2.637 -10.388 6.217 1.00 54.00 155 ILE A C 1
ATOM 1272 O O . ILE A 1 155 ? -3.422 -9.649 6.803 1.00 54.00 155 ILE A O 1
ATOM 1276 N N . GLN A 1 156 ? -1.645 -11.007 6.862 1.00 56.66 156 GLN A N 1
ATOM 1277 C CA . GLN A 1 156 ? -1.269 -10.641 8.230 1.00 56.66 156 GLN A CA 1
ATOM 1278 C C . GLN A 1 156 ? -0.472 -9.336 8.193 1.00 56.66 156 GLN A C 1
ATOM 1280 O O . GLN A 1 156 ? 0.745 -9.338 8.051 1.00 56.66 156 GLN A O 1
ATOM 1285 N N . GLN A 1 157 ? -1.174 -8.210 8.301 1.00 63.34 157 GLN A N 1
ATOM 1286 C CA . GLN A 1 157 ? -0.557 -6.886 8.297 1.00 63.34 157 GLN A CA 1
ATOM 1287 C C . GLN A 1 157 ? -0.453 -6.316 9.720 1.00 63.34 157 GLN A C 1
ATOM 1289 O O . GLN A 1 157 ? -1.394 -6.397 10.518 1.00 63.34 157 GLN A O 1
ATOM 1294 N N . LEU A 1 158 ? 0.705 -5.723 10.028 1.00 60.16 158 LEU A N 1
ATOM 1295 C CA . LEU A 1 158 ? 0.939 -4.959 11.256 1.00 60.16 158 LEU A CA 1
ATOM 1296 C C . LEU A 1 158 ? 0.086 -3.683 11.280 1.00 60.16 158 LEU A C 1
ATOM 1298 O O . LEU A 1 158 ? -0.272 -3.141 10.236 1.00 60.16 158 LEU A O 1
ATOM 1302 N N . TYR A 1 159 ? -0.201 -3.166 12.476 1.00 63.31 159 TYR A N 1
ATOM 1303 C CA . TYR A 1 159 ? -0.820 -1.846 12.607 1.00 63.31 159 TYR A CA 1
ATOM 1304 C C . TYR A 1 159 ? -0.013 -0.790 11.835 1.00 63.31 159 TYR A C 1
ATOM 1306 O O . TYR A 1 159 ? 1.220 -0.766 11.900 1.00 63.31 159 TYR A O 1
ATOM 1314 N N . ILE A 1 160 ? -0.719 0.077 11.112 1.00 69.88 160 ILE A N 1
ATOM 1315 C CA . ILE A 1 160 ? -0.122 1.187 10.378 1.00 69.88 160 ILE A CA 1
ATOM 1316 C C . ILE A 1 160 ? -0.268 2.450 11.217 1.00 69.88 160 ILE A C 1
ATOM 1318 O O . ILE A 1 160 ? -1.386 2.861 11.525 1.00 69.88 160 ILE A O 1
ATOM 1322 N N . ASP A 1 161 ? 0.848 3.101 11.540 1.00 72.94 161 ASP A N 1
ATOM 1323 C CA . ASP A 1 161 ? 0.812 4.448 12.108 1.00 72.94 161 ASP A CA 1
ATOM 1324 C C . ASP A 1 161 ? 0.171 5.408 11.081 1.00 72.94 161 ASP A C 1
ATOM 1326 O O . ASP A 1 161 ? 0.651 5.482 9.946 1.00 72.94 161 ASP A O 1
ATOM 1330 N N . PRO A 1 162 ? -0.872 6.183 11.435 1.00 76.12 162 PRO A N 1
ATOM 1331 C CA . PRO A 1 162 ? -1.441 7.197 10.548 1.00 76.12 162 PRO A CA 1
ATOM 1332 C C . PRO A 1 162 ? -0.396 8.143 9.933 1.00 76.12 162 PRO A C 1
ATOM 1334 O O . PRO A 1 162 ? -0.561 8.602 8.801 1.00 76.12 162 PRO A O 1
ATOM 1337 N N . LYS A 1 163 ? 0.710 8.415 10.641 1.00 82.69 163 LYS A N 1
ATOM 1338 C CA . LYS A 1 163 ? 1.836 9.204 10.116 1.00 82.69 163 LYS A CA 1
ATOM 1339 C C . LYS A 1 163 ? 2.568 8.494 8.982 1.00 82.69 163 LYS A C 1
ATOM 1341 O O . LYS A 1 163 ? 2.955 9.148 8.020 1.00 82.69 163 LYS A O 1
ATOM 1346 N N . GLU A 1 164 ? 2.737 7.179 9.082 1.00 90.06 164 GLU A N 1
ATOM 1347 C CA . GLU A 1 164 ? 3.336 6.354 8.032 1.00 90.06 164 GLU A CA 1
ATOM 1348 C C . GLU A 1 164 ? 2.452 6.350 6.781 1.00 90.06 164 GLU A C 1
ATOM 1350 O O . GLU A 1 164 ? 2.955 6.573 5.684 1.00 90.06 164 GLU A O 1
ATOM 1355 N N . ALA A 1 165 ? 1.134 6.180 6.942 1.00 86.06 165 ALA A N 1
ATOM 1356 C CA . ALA A 1 165 ? 0.186 6.225 5.826 1.00 86.06 165 ALA A CA 1
ATOM 1357 C C . ALA A 1 165 ? 0.207 7.581 5.105 1.00 86.06 165 ALA A C 1
ATOM 1359 O O . ALA A 1 165 ? 0.274 7.645 3.877 1.00 86.06 165 ALA A O 1
ATOM 1360 N N . LYS A 1 166 ? 0.232 8.678 5.871 1.00 87.69 166 LYS A N 1
ATOM 1361 C CA . LYS A 1 166 ? 0.378 10.024 5.312 1.00 87.69 166 LYS A CA 1
ATOM 1362 C C . LYS A 1 166 ? 1.697 10.182 4.551 1.00 87.69 166 LYS A C 1
ATOM 1364 O O . LYS A 1 166 ? 1.697 10.668 3.426 1.00 87.69 166 LYS A O 1
ATOM 1369 N N . GLN A 1 167 ? 2.804 9.722 5.132 1.00 96.31 167 GLN A N 1
ATOM 1370 C CA . GLN A 1 167 ? 4.115 9.781 4.492 1.00 96.31 167 GLN A CA 1
ATOM 1371 C C . GLN A 1 167 ? 4.153 8.963 3.191 1.00 96.31 167 GLN A C 1
ATOM 1373 O O . GLN A 1 167 ? 4.714 9.429 2.203 1.00 96.31 167 GLN A O 1
ATOM 1378 N N . ALA A 1 168 ? 3.524 7.783 3.160 1.00 96.44 168 ALA A N 1
ATOM 1379 C CA . ALA A 1 168 ? 3.383 6.976 1.949 1.00 96.44 168 ALA A CA 1
ATOM 1380 C C . ALA A 1 168 ? 2.639 7.743 0.842 1.00 96.44 168 ALA A C 1
ATOM 1382 O O . ALA A 1 168 ? 3.099 7.778 -0.298 1.00 96.44 168 ALA A O 1
ATOM 1383 N N . SER A 1 169 ? 1.535 8.416 1.184 1.00 94.81 169 SER A N 1
ATOM 1384 C CA . SER A 1 169 ? 0.787 9.262 0.244 1.00 94.81 169 SER A CA 1
ATOM 1385 C C . SER A 1 169 ? 1.624 10.434 -0.287 1.00 94.81 169 SER A C 1
ATOM 1387 O O . SER A 1 169 ? 1.624 10.703 -1.492 1.00 94.81 169 SER A O 1
ATOM 1389 N N . ASP A 1 170 ? 2.367 11.119 0.587 1.00 96.75 170 ASP A N 1
ATOM 1390 C CA . ASP A 1 170 ? 3.222 12.252 0.209 1.00 96.75 170 ASP A CA 1
ATOM 1391 C C . ASP A 1 170 ? 4.338 11.810 -0.763 1.00 96.75 170 ASP A C 1
ATOM 1393 O O . ASP A 1 170 ? 4.576 12.460 -1.783 1.00 96.75 170 ASP A O 1
ATOM 1397 N N . ILE A 1 171 ? 4.960 10.652 -0.507 1.00 98.38 171 ILE A N 1
ATOM 1398 C CA . ILE A 1 171 ? 5.984 10.051 -1.382 1.00 98.38 171 ILE A CA 1
ATOM 1399 C C . ILE A 1 171 ? 5.426 9.754 -2.770 1.00 98.38 171 ILE A C 1
ATOM 1401 O O . ILE A 1 171 ? 6.069 10.047 -3.778 1.00 98.38 171 ILE A O 1
ATOM 1405 N N . MET A 1 172 ? 4.227 9.173 -2.838 1.00 98.31 172 MET A N 1
ATOM 1406 C CA . MET A 1 172 ? 3.623 8.817 -4.119 1.00 98.31 172 MET A CA 1
ATOM 1407 C C . MET A 1 172 ? 3.159 10.040 -4.911 1.00 98.31 172 MET A C 1
ATOM 1409 O O . MET A 1 172 ? 3.129 9.979 -6.139 1.00 98.31 172 MET A O 1
ATOM 1413 N N . THR A 1 173 ? 2.874 11.155 -4.235 1.00 97.81 173 THR A N 1
ATOM 1414 C CA . THR A 1 173 ? 2.620 12.449 -4.884 1.00 97.81 173 THR A CA 1
ATOM 1415 C C . THR A 1 173 ? 3.893 12.979 -5.551 1.00 97.81 173 THR A C 1
ATOM 1417 O O . THR A 1 173 ? 3.880 13.259 -6.746 1.00 97.81 173 THR A O 1
ATOM 1420 N N . GLU A 1 174 ? 5.023 13.016 -4.831 1.00 98.38 174 GLU A N 1
ATOM 1421 C CA . GLU A 1 174 ? 6.324 13.416 -5.402 1.00 98.38 174 GLU A CA 1
ATOM 1422 C C . GLU A 1 174 ? 6.733 12.510 -6.579 1.00 98.38 174 GLU A C 1
ATOM 1424 O O . GLU A 1 174 ? 7.194 12.981 -7.623 1.00 98.38 174 GLU A O 1
ATOM 1429 N N . ALA A 1 175 ? 6.536 11.198 -6.431 1.00 98.25 175 ALA A N 1
ATOM 1430 C CA . ALA A 1 175 ? 6.851 10.218 -7.462 1.00 98.25 175 ALA A CA 1
ATOM 1431 C C . ALA A 1 175 ? 6.002 10.399 -8.730 1.00 98.25 175 ALA A C 1
ATOM 1433 O O . ALA A 1 175 ? 6.527 10.294 -9.842 1.00 98.25 175 ALA A O 1
ATOM 1434 N N . LEU A 1 176 ? 4.705 10.686 -8.571 1.00 98.06 176 LEU A N 1
ATOM 1435 C CA . LEU A 1 176 ? 3.798 10.971 -9.679 1.00 98.06 176 LEU A CA 1
ATOM 1436 C C . LEU A 1 176 ? 4.205 12.250 -10.416 1.00 98.06 176 LEU A C 1
ATOM 1438 O O . LEU A 1 176 ? 4.285 12.226 -11.643 1.00 98.06 176 LEU A O 1
ATOM 1442 N N . ASP A 1 177 ? 4.506 13.330 -9.692 1.00 97.38 177 ASP A N 1
ATOM 1443 C CA . ASP A 1 177 ? 4.945 14.599 -10.285 1.00 97.38 177 ASP A CA 1
ATOM 1444 C C . ASP A 1 177 ? 6.218 14.406 -11.122 1.00 97.38 177 ASP A C 1
ATOM 1446 O O . ASP A 1 177 ? 6.327 14.894 -12.254 1.00 97.38 177 ASP A O 1
ATOM 1450 N N . PHE A 1 178 ? 7.176 13.632 -10.598 1.00 95.69 178 PHE A N 1
ATOM 1451 C CA . PHE A 1 178 ? 8.381 13.270 -11.337 1.00 95.69 178 PHE A CA 1
ATOM 1452 C C . PHE A 1 178 ? 8.044 12.461 -12.598 1.00 95.69 178 PHE A C 1
ATOM 1454 O O . PHE A 1 178 ? 8.514 12.790 -13.690 1.00 95.69 178 PHE A O 1
ATOM 1461 N N . ALA A 1 179 ? 7.215 11.421 -12.477 1.00 95.75 179 ALA A N 1
ATOM 1462 C CA . ALA A 1 179 ? 6.832 10.572 -13.601 1.00 95.75 179 ALA A CA 1
ATOM 1463 C C . ALA A 1 179 ? 6.106 11.360 -14.705 1.00 95.75 179 ALA A C 1
ATOM 1465 O O . ALA A 1 179 ? 6.451 11.228 -15.880 1.00 95.75 179 ALA A O 1
ATOM 1466 N N . GLN A 1 180 ? 5.159 12.231 -14.342 1.00 95.38 180 GLN A N 1
ATOM 1467 C CA . GLN A 1 180 ? 4.404 13.053 -15.289 1.00 95.38 180 GLN A CA 1
ATOM 1468 C C . GLN A 1 180 ? 5.316 13.983 -16.085 1.00 95.38 180 GLN A C 1
ATOM 1470 O O . GLN A 1 180 ? 5.257 13.984 -17.315 1.00 95.38 180 GLN A O 1
ATOM 1475 N N . LYS A 1 181 ? 6.231 14.686 -15.407 1.00 93.62 181 LYS A N 1
ATOM 1476 C CA . LYS A 1 181 ? 7.210 15.565 -16.059 1.00 93.62 181 LYS A CA 1
ATOM 1477 C C . LYS A 1 181 ? 8.046 14.834 -17.114 1.00 93.62 181 LYS A C 1
ATOM 1479 O O . LYS A 1 181 ? 8.388 15.402 -18.147 1.00 93.62 181 LYS A O 1
ATOM 1484 N N . HIS A 1 182 ? 8.390 13.575 -16.858 1.00 92.06 182 HIS A N 1
ATOM 1485 C CA . HIS A 1 182 ? 9.176 12.752 -17.777 1.00 92.06 182 HIS A CA 1
ATOM 1486 C C . HIS A 1 182 ? 8.327 12.043 -18.852 1.00 92.06 182 HIS A C 1
ATOM 1488 O O . HIS A 1 182 ? 8.860 11.618 -19.881 1.00 92.06 182 HIS A O 1
ATOM 1494 N N . ALA A 1 183 ? 7.011 11.950 -18.660 1.00 90.69 183 ALA A N 1
ATOM 1495 C CA . ALA A 1 183 ? 6.082 11.410 -19.646 1.00 90.69 183 ALA A CA 1
ATOM 1496 C C . ALA A 1 183 ? 5.745 12.418 -20.763 1.00 90.69 183 ALA A C 1
ATOM 1498 O O . ALA A 1 183 ? 5.557 11.997 -21.904 1.00 90.69 183 ALA A O 1
ATOM 1499 N N . GLU A 1 184 ? 5.724 13.724 -20.465 1.00 88.75 184 GLU A N 1
ATOM 1500 C CA . GLU A 1 184 ? 5.252 14.798 -21.362 1.00 88.75 184 GLU A CA 1
ATOM 1501 C C . GLU A 1 184 ? 5.949 14.875 -22.727 1.00 88.75 184 GLU A C 1
ATOM 1503 O O . GLU A 1 184 ? 5.296 15.139 -23.737 1.00 88.75 184 GLU A O 1
ATOM 1508 N N . HIS A 1 185 ? 7.266 14.667 -22.785 1.00 85.81 185 HIS A N 1
ATOM 1509 C CA . HIS A 1 185 ? 8.019 14.754 -24.035 1.00 85.81 185 HIS A CA 1
ATOM 1510 C C . HIS A 1 185 ? 9.245 13.840 -24.045 1.00 85.81 185 HIS A C 1
ATOM 1512 O O . HIS A 1 185 ? 9.685 13.333 -23.016 1.00 85.81 185 HIS A O 1
ATOM 1518 N N . THR A 1 186 ? 9.834 13.659 -25.225 1.00 88.56 186 THR A N 1
ATOM 1519 C CA . THR A 1 186 ? 11.067 12.882 -25.449 1.00 88.56 186 THR A CA 1
ATOM 1520 C C . THR A 1 186 ? 12.231 13.745 -25.944 1.00 88.56 186 THR A C 1
ATOM 1522 O O . THR A 1 186 ? 13.281 13.220 -26.296 1.00 88.56 186 THR A O 1
ATOM 1525 N N . ASN A 1 187 ? 12.076 15.075 -25.944 1.00 87.38 187 ASN A N 1
ATOM 1526 C CA . ASN A 1 187 ? 13.013 16.030 -26.557 1.00 87.38 187 ASN A CA 1
ATOM 1527 C C . ASN A 1 187 ? 14.462 15.922 -26.051 1.00 87.38 187 ASN A C 1
ATOM 1529 O O . ASN A 1 187 ? 15.403 16.192 -26.790 1.00 87.38 187 ASN A O 1
ATOM 1533 N N . ASP A 1 188 ? 14.641 15.560 -24.786 1.00 91.62 188 ASP A N 1
ATOM 1534 C CA . ASP A 1 188 ? 15.928 15.408 -24.109 1.00 91.62 188 ASP A CA 1
ATOM 1535 C C . ASP A 1 188 ? 16.315 13.939 -23.876 1.00 91.62 188 ASP A C 1
ATOM 1537 O O . ASP A 1 188 ? 17.258 13.641 -23.137 1.00 91.62 188 ASP A O 1
ATOM 1541 N N . TYR A 1 189 ? 15.601 13.019 -24.524 1.00 95.00 189 TYR A N 1
ATOM 1542 C CA . TYR A 1 189 ? 15.907 11.602 -24.543 1.00 95.00 189 TYR A CA 1
ATOM 1543 C C . TYR A 1 189 ? 16.581 11.203 -25.854 1.00 95.00 189 TYR A C 1
ATOM 1545 O O . TYR A 1 189 ? 16.294 11.726 -26.930 1.00 95.00 189 TYR A O 1
ATOM 1553 N N . LYS A 1 190 ? 17.460 10.206 -25.772 1.00 94.62 190 LYS A N 1
ATOM 1554 C CA . LYS A 1 190 ? 18.049 9.564 -26.941 1.00 94.62 190 LYS A CA 1
ATOM 1555 C C . LYS A 1 190 ? 17.248 8.315 -27.295 1.00 94.62 190 LYS A C 1
ATOM 1557 O O . LYS A 1 190 ? 17.130 7.412 -26.469 1.00 94.62 190 LYS A O 1
ATOM 1562 N N . GLU A 1 191 ? 16.742 8.252 -28.524 1.00 95.88 191 GLU A N 1
ATOM 1563 C CA . GLU A 1 191 ? 16.161 7.025 -29.079 1.00 95.88 191 GLU A CA 1
ATOM 1564 C C . GLU A 1 191 ? 17.225 5.920 -29.130 1.00 95.88 191 GLU A C 1
ATOM 1566 O O . GLU A 1 191 ? 18.353 6.138 -29.586 1.00 95.88 191 GLU A O 1
ATOM 1571 N N . TYR A 1 192 ? 16.868 4.741 -28.630 1.00 93.56 192 TYR A N 1
ATOM 1572 C CA . TYR A 1 192 ? 17.725 3.561 -28.611 1.00 93.56 192 TYR A CA 1
ATOM 1573 C C . TYR A 1 192 ? 17.255 2.499 -29.600 1.00 93.56 192 TYR A C 1
ATOM 1575 O O . TYR A 1 192 ? 18.075 1.954 -30.340 1.00 93.56 192 TYR A O 1
ATOM 1583 N N . SER A 1 193 ? 15.950 2.223 -29.644 1.00 94.19 193 SER A N 1
ATOM 1584 C CA . SER A 1 193 ? 15.363 1.291 -30.606 1.00 94.19 193 SER A CA 1
ATOM 1585 C C . SER A 1 193 ? 13.926 1.662 -30.960 1.00 94.19 193 SER A C 1
ATOM 1587 O O . SER A 1 193 ? 13.200 2.246 -30.156 1.00 94.19 193 SER A O 1
ATOM 1589 N N . LYS A 1 194 ? 13.523 1.280 -32.176 1.00 93.50 194 LYS A N 1
ATOM 1590 C CA . LYS A 1 194 ? 12.170 1.448 -32.702 1.00 93.50 194 LYS A CA 1
ATOM 1591 C C . LYS A 1 194 ? 11.775 0.229 -33.528 1.00 93.50 194 LYS A C 1
ATOM 1593 O O . LYS A 1 194 ? 12.396 -0.034 -34.558 1.00 93.50 194 LYS A O 1
ATOM 1598 N N . GLN A 1 195 ? 10.768 -0.513 -33.077 1.00 89.25 195 GLN A N 1
ATOM 1599 C CA . GLN A 1 195 ? 10.243 -1.705 -33.755 1.00 89.25 195 GLN A CA 1
ATOM 1600 C C . GLN A 1 195 ? 8.732 -1.793 -33.540 1.00 89.25 195 GLN A C 1
ATOM 1602 O O . GLN A 1 195 ? 8.268 -1.612 -32.423 1.00 89.25 195 GLN A O 1
ATOM 1607 N N . ASP A 1 196 ? 7.968 -2.027 -34.610 1.00 85.00 196 ASP A N 1
ATOM 1608 C CA . ASP A 1 196 ? 6.522 -2.305 -34.561 1.00 85.00 196 ASP A CA 1
ATOM 1609 C C . ASP A 1 196 ? 5.685 -1.326 -33.711 1.00 85.00 196 ASP A C 1
ATOM 1611 O O . ASP A 1 196 ? 4.790 -1.715 -32.967 1.00 85.00 196 ASP A O 1
ATOM 1615 N N . GLY A 1 197 ? 5.977 -0.023 -33.811 1.00 83.12 197 GLY A N 1
ATOM 1616 C CA . GLY A 1 197 ? 5.259 1.018 -33.058 1.00 83.12 197 GLY A CA 1
ATOM 1617 C C . GLY A 1 197 ? 5.657 1.132 -31.582 1.00 83.12 197 GLY A C 1
ATOM 1618 O O . GLY A 1 197 ? 5.077 1.944 -30.865 1.00 83.12 197 GLY A O 1
ATOM 1619 N N . VAL A 1 198 ? 6.661 0.368 -31.149 1.00 92.44 198 VAL A N 1
ATOM 1620 C CA . VAL A 1 198 ? 7.313 0.469 -29.843 1.00 92.44 198 VAL A CA 1
ATOM 1621 C C . VAL A 1 198 ? 8.605 1.265 -29.989 1.00 92.44 198 VAL A C 1
ATOM 1623 O O . VAL A 1 198 ? 9.429 0.965 -30.859 1.00 92.44 198 VAL A O 1
ATOM 1626 N N . VAL A 1 199 ? 8.800 2.274 -29.141 1.00 94.94 199 VAL A N 1
ATOM 1627 C CA . VAL A 1 199 ? 10.018 3.089 -29.114 1.00 94.94 199 VAL A CA 1
ATOM 1628 C C . VAL A 1 199 ? 10.608 3.108 -27.712 1.00 94.94 199 VAL A C 1
ATOM 1630 O O . VAL A 1 199 ? 9.922 3.422 -26.741 1.00 94.94 199 VAL A O 1
ATOM 1633 N N . LEU A 1 200 ? 11.892 2.774 -27.612 1.00 95.69 200 LEU A N 1
ATOM 1634 C CA . LEU A 1 200 ? 12.650 2.807 -26.369 1.00 95.69 200 LEU A CA 1
ATOM 1635 C C . LEU A 1 200 ? 13.634 3.973 -26.391 1.00 95.69 200 LEU A C 1
ATOM 1637 O O . LEU A 1 200 ? 14.450 4.114 -27.306 1.00 95.69 200 LEU A O 1
ATOM 1641 N N . TYR A 1 201 ? 13.587 4.767 -25.334 1.00 96.25 201 TYR A N 1
ATOM 1642 C CA . TYR A 1 201 ? 14.391 5.957 -25.135 1.00 96.25 201 TYR A CA 1
ATOM 1643 C C . TYR A 1 201 ? 15.203 5.864 -23.844 1.00 96.25 201 TYR A C 1
ATOM 1645 O O . TYR A 1 201 ? 14.733 5.311 -22.850 1.00 96.25 201 TYR A O 1
ATOM 1653 N N . PHE A 1 202 ? 16.384 6.485 -23.829 1.00 96.31 202 PHE A N 1
ATOM 1654 C CA . PHE A 1 202 ? 17.197 6.641 -22.623 1.00 96.31 202 PHE A CA 1
ATOM 1655 C C . PHE A 1 202 ? 17.639 8.083 -22.402 1.00 96.31 202 PHE A C 1
ATOM 1657 O O . PHE A 1 202 ? 17.981 8.807 -23.340 1.00 96.31 202 PHE A O 1
ATOM 1664 N N . LYS A 1 203 ? 17.698 8.476 -21.133 1.00 94.25 203 LYS A N 1
ATOM 1665 C CA . LYS A 1 203 ? 18.238 9.758 -20.680 1.00 94.25 203 LYS A CA 1
ATOM 1666 C C . LYS A 1 203 ? 19.121 9.535 -19.459 1.00 94.25 203 LYS A C 1
ATOM 1668 O O . LYS A 1 203 ? 18.710 8.881 -18.507 1.00 94.25 203 LYS A O 1
ATOM 1673 N N . LYS A 1 204 ? 20.321 10.118 -19.454 1.00 93.31 204 LYS A N 1
ATOM 1674 C CA . LYS A 1 204 ? 21.171 10.136 -18.255 1.00 93.31 204 LYS A CA 1
ATOM 1675 C C . LYS A 1 204 ? 20.569 11.055 -17.199 1.00 93.31 204 LYS A C 1
ATOM 1677 O O . LYS A 1 204 ? 20.150 12.169 -17.515 1.00 93.31 204 LYS A O 1
ATOM 1682 N N . PHE A 1 205 ? 20.567 10.615 -15.949 1.00 88.88 205 PHE A N 1
ATOM 1683 C CA . PHE A 1 205 ? 20.078 11.402 -14.825 1.00 88.88 205 PHE A CA 1
ATOM 1684 C C . PHE A 1 205 ? 20.901 11.095 -13.576 1.00 88.88 205 PHE A C 1
ATOM 1686 O O . PHE A 1 205 ? 20.879 9.970 -13.085 1.00 88.88 205 PHE A O 1
ATOM 1693 N N . LYS A 1 206 ? 21.616 12.097 -13.047 1.00 87.88 206 LYS A N 1
ATOM 1694 C CA . LYS A 1 206 ? 22.599 11.901 -11.963 1.00 87.88 206 LYS A CA 1
ATOM 1695 C C . LYS A 1 206 ? 23.571 10.760 -12.343 1.00 87.88 206 LYS A C 1
ATOM 1697 O O . LYS A 1 206 ? 24.044 10.727 -13.477 1.00 87.88 206 LYS A O 1
ATOM 1702 N N . ASP A 1 207 ? 23.814 9.819 -11.432 1.00 88.19 207 ASP A N 1
ATOM 1703 C CA . ASP A 1 207 ? 24.642 8.622 -11.647 1.00 88.19 207 ASP A CA 1
ATOM 1704 C C . ASP A 1 207 ? 23.831 7.406 -12.141 1.00 88.19 207 ASP A C 1
ATOM 1706 O O . ASP A 1 207 ? 24.243 6.256 -11.984 1.00 88.19 207 ASP A O 1
ATOM 1710 N N . THR A 1 208 ? 22.643 7.639 -12.706 1.00 91.00 208 THR A N 1
ATOM 1711 C CA . THR A 1 208 ? 21.750 6.599 -13.225 1.00 91.00 208 THR A CA 1
ATOM 1712 C C . THR A 1 208 ? 21.170 6.989 -14.591 1.00 91.00 208 THR A C 1
ATOM 1714 O O . THR A 1 208 ? 21.560 7.987 -15.206 1.00 91.00 208 THR A O 1
ATOM 1717 N N . GLU A 1 209 ? 20.258 6.173 -15.105 1.00 93.31 209 GLU A N 1
ATOM 1718 C CA . GLU A 1 209 ? 19.602 6.369 -16.393 1.00 93.31 209 GLU A CA 1
ATOM 1719 C C . GLU A 1 209 ? 18.093 6.180 -16.243 1.00 93.31 209 GLU A C 1
ATOM 1721 O O . GLU A 1 209 ? 17.623 5.374 -15.442 1.00 93.31 209 GLU A O 1
ATOM 1726 N N . ILE A 1 210 ? 17.336 6.945 -17.022 1.00 94.75 210 ILE A N 1
ATOM 1727 C CA . ILE A 1 210 ? 15.887 6.830 -17.141 1.00 94.75 210 ILE A CA 1
ATOM 1728 C C . ILE A 1 210 ? 15.604 6.166 -18.482 1.00 94.75 210 ILE A C 1
ATOM 1730 O O . ILE A 1 210 ? 15.949 6.724 -19.527 1.00 94.75 210 ILE A O 1
ATOM 1734 N N . GLY A 1 211 ? 14.978 4.993 -18.442 1.00 95.00 211 GLY A N 1
ATOM 1735 C CA . GLY A 1 211 ? 14.382 4.356 -19.611 1.00 95.00 211 GLY A CA 1
ATOM 1736 C C . GLY A 1 211 ? 12.937 4.819 -19.784 1.00 95.00 211 GLY A C 1
ATOM 1737 O O . GLY A 1 211 ? 12.207 4.921 -18.802 1.00 95.00 211 GLY A O 1
ATOM 1738 N N . LYS A 1 212 ? 12.523 5.101 -21.019 1.00 95.31 212 LYS A N 1
ATOM 1739 C CA . LYS A 1 212 ? 11.130 5.405 -21.368 1.00 95.31 212 LYS A CA 1
ATOM 1740 C C . LYS A 1 212 ? 10.713 4.532 -22.544 1.00 95.31 212 LYS A C 1
ATOM 1742 O O . LYS A 1 212 ? 11.373 4.556 -23.581 1.00 95.31 212 LYS A O 1
ATOM 1747 N N . LEU A 1 213 ? 9.640 3.767 -22.369 1.00 93.88 213 LEU A N 1
ATOM 1748 C CA . LEU A 1 213 ? 9.061 2.904 -23.392 1.00 93.88 213 LEU A CA 1
ATOM 1749 C C . LEU A 1 213 ? 7.719 3.491 -23.826 1.00 93.88 213 LEU A C 1
ATOM 1751 O O . LEU A 1 213 ? 6.815 3.627 -23.009 1.00 93.88 213 LEU A O 1
ATOM 1755 N N . GLU A 1 214 ? 7.590 3.831 -25.101 1.00 93.88 214 GLU A N 1
ATOM 1756 C CA . GLU A 1 214 ? 6.327 4.261 -25.697 1.00 93.88 214 GLU A CA 1
ATOM 1757 C C . GLU A 1 214 ? 5.809 3.143 -26.601 1.00 93.88 214 GLU A C 1
ATOM 1759 O O . GLU A 1 214 ? 6.531 2.672 -27.479 1.00 93.88 214 GLU A O 1
ATOM 1764 N N . LEU A 1 215 ? 4.574 2.691 -26.377 1.00 91.06 215 LEU A N 1
ATOM 1765 C CA . LEU A 1 215 ? 3.934 1.639 -27.165 1.00 91.06 215 LEU A CA 1
ATOM 1766 C C . LEU A 1 215 ? 2.439 1.918 -27.329 1.00 91.06 215 LEU A C 1
ATOM 1768 O O . LEU A 1 215 ? 1.816 2.544 -26.475 1.00 91.06 215 LEU A O 1
ATOM 1772 N N . THR A 1 216 ? 1.863 1.442 -28.433 1.00 88.50 216 THR A N 1
ATOM 1773 C CA . THR A 1 216 ? 0.421 1.538 -28.703 1.00 88.50 216 THR A CA 1
ATOM 1774 C C . THR A 1 216 ? -0.208 0.158 -28.611 1.00 88.50 216 THR A C 1
ATOM 1776 O O . THR A 1 216 ? 0.194 -0.755 -29.330 1.00 88.50 216 THR A O 1
ATOM 1779 N N . ILE A 1 217 ? -1.216 0.011 -27.755 1.00 84.94 217 ILE A N 1
ATOM 1780 C CA . ILE A 1 217 ? -2.009 -1.217 -27.662 1.00 84.94 217 ILE A CA 1
ATOM 1781 C C . ILE A 1 217 ? -3.121 -1.136 -28.721 1.00 84.94 217 ILE A C 1
ATOM 1783 O O . ILE A 1 217 ? -3.919 -0.201 -28.667 1.00 84.94 217 ILE A O 1
ATOM 1787 N N . PRO A 1 218 ? -3.187 -2.059 -29.704 1.00 80.81 218 PRO A N 1
ATOM 1788 C CA . PRO A 1 218 ? -4.087 -1.913 -30.852 1.00 80.81 218 PRO A CA 1
ATOM 1789 C C . PRO A 1 218 ? -5.579 -1.972 -30.509 1.00 80.81 218 PRO A C 1
ATOM 1791 O O . PRO A 1 218 ? -6.387 -1.399 -31.235 1.00 80.81 218 PRO A O 1
ATOM 1794 N N . ASN A 1 219 ? -5.946 -2.690 -29.442 1.00 85.25 219 ASN A N 1
ATOM 1795 C CA . ASN A 1 219 ? -7.333 -2.833 -29.013 1.00 85.25 219 ASN A CA 1
ATOM 1796 C C . ASN A 1 219 ? -7.685 -1.771 -27.953 1.00 85.25 219 ASN A C 1
ATOM 1798 O O . ASN A 1 219 ? -7.234 -1.908 -26.813 1.00 85.25 219 ASN A O 1
ATOM 1802 N N . PRO A 1 220 ? -8.490 -0.743 -28.280 1.00 77.56 220 PRO A N 1
ATOM 1803 C CA . PRO A 1 220 ? -8.864 0.295 -27.319 1.00 77.56 220 PRO A CA 1
ATOM 1804 C C . PRO A 1 220 ? -9.730 -0.240 -26.170 1.00 77.56 220 PRO A C 1
ATOM 1806 O O . PRO A 1 220 ? -9.676 0.308 -25.072 1.00 77.56 220 PRO A O 1
ATOM 1809 N N . ASP A 1 221 ? -10.469 -1.333 -26.389 1.00 83.31 221 ASP A N 1
ATOM 1810 C CA . ASP A 1 221 ? -11.327 -1.945 -25.366 1.00 83.31 221 ASP A CA 1
ATOM 1811 C C . ASP A 1 221 ? -10.520 -2.701 -24.292 1.00 83.31 221 ASP A C 1
ATOM 1813 O O . ASP A 1 221 ? -11.068 -3.091 -23.268 1.00 83.31 221 ASP A O 1
ATOM 1817 N N . SER A 1 222 ? -9.208 -2.883 -24.489 1.00 86.19 222 SER A N 1
ATOM 1818 C CA . SER A 1 222 ? -8.316 -3.545 -23.524 1.00 86.19 222 SER A CA 1
ATOM 1819 C C . SER A 1 222 ? -7.766 -2.609 -22.444 1.00 86.19 222 SER A C 1
ATOM 1821 O O . SER A 1 222 ? -6.901 -3.021 -21.676 1.00 86.19 222 SER A O 1
ATOM 1823 N N . TYR A 1 223 ? -8.218 -1.353 -22.380 1.00 85.00 223 TYR A N 1
ATOM 1824 C CA . TYR A 1 223 ? -7.695 -0.366 -21.432 1.00 85.00 223 TYR A CA 1
ATOM 1825 C C . TYR A 1 223 ? -7.783 -0.839 -19.971 1.00 85.00 223 TYR A C 1
ATOM 1827 O O . TYR A 1 223 ? -6.761 -0.911 -19.287 1.00 85.00 223 TYR A O 1
ATOM 1835 N N . ASP A 1 224 ? -8.978 -1.228 -19.519 1.00 81.94 224 ASP A N 1
ATOM 1836 C CA . ASP A 1 224 ? -9.210 -1.662 -18.136 1.00 81.94 224 ASP A CA 1
ATOM 1837 C C . ASP A 1 224 ? -8.464 -2.963 -17.814 1.00 81.94 224 ASP A C 1
ATOM 1839 O O . ASP A 1 224 ? -7.941 -3.123 -16.708 1.00 81.94 224 ASP A O 1
ATOM 1843 N N . ASP A 1 225 ? -8.349 -3.868 -18.788 1.00 82.94 225 ASP A N 1
ATOM 1844 C CA . ASP A 1 225 ? -7.605 -5.123 -18.649 1.00 82.94 225 ASP A CA 1
ATOM 1845 C C . ASP A 1 225 ? -6.108 -4.861 -18.463 1.00 82.94 225 ASP A C 1
ATOM 1847 O O . ASP A 1 225 ? -5.464 -5.480 -17.618 1.00 82.94 225 ASP A O 1
ATOM 1851 N N . VAL A 1 226 ? -5.546 -3.915 -19.221 1.00 87.56 226 VAL A N 1
ATOM 1852 C CA . VAL A 1 226 ? -4.130 -3.535 -19.128 1.00 87.56 226 VAL A CA 1
ATOM 1853 C C . VAL A 1 226 ? -3.846 -2.842 -17.803 1.00 87.56 226 VAL A C 1
ATOM 1855 O O . VAL A 1 226 ? -2.871 -3.188 -17.137 1.00 87.56 226 VAL A O 1
ATOM 1858 N N . VAL A 1 227 ? -4.697 -1.901 -17.385 1.00 86.25 227 VAL A N 1
ATOM 1859 C CA . VAL A 1 227 ? -4.574 -1.245 -16.074 1.00 86.25 227 VAL A CA 1
ATOM 1860 C C . VAL A 1 227 ? -4.654 -2.285 -14.957 1.00 86.25 227 VAL A C 1
ATOM 1862 O O . VAL A 1 227 ? -3.820 -2.281 -14.052 1.00 86.25 227 VAL A O 1
ATOM 1865 N N . SER A 1 228 ? -5.614 -3.207 -15.036 1.00 83.88 228 SER A N 1
ATOM 1866 C CA . SER A 1 228 ? -5.780 -4.277 -14.047 1.00 83.88 228 SER A CA 1
ATOM 1867 C C . SER A 1 228 ? -4.579 -5.220 -14.021 1.00 83.88 228 SER A C 1
ATOM 1869 O O . SER A 1 228 ? -4.101 -5.569 -12.945 1.00 83.88 228 SER A O 1
ATOM 1871 N N . MET A 1 229 ? -4.045 -5.576 -15.192 1.00 86.38 229 MET A N 1
ATOM 1872 C CA . MET A 1 229 ? -2.836 -6.385 -15.325 1.00 86.38 229 MET A CA 1
ATOM 1873 C C . MET A 1 229 ? -1.625 -5.691 -14.701 1.00 86.38 229 MET A C 1
ATOM 1875 O O . MET A 1 229 ? -0.875 -6.338 -13.988 1.00 86.38 229 MET A O 1
ATOM 1879 N N . LEU A 1 230 ? -1.409 -4.401 -14.964 1.00 91.38 230 LEU A N 1
ATOM 1880 C CA . LEU A 1 230 ? -0.256 -3.662 -14.439 1.00 91.38 230 LEU A CA 1
ATOM 1881 C C . LEU A 1 230 ? -0.363 -3.388 -12.934 1.00 91.38 230 LEU A C 1
ATOM 1883 O O . LEU A 1 230 ? 0.660 -3.284 -12.260 1.00 91.38 230 LEU A O 1
ATOM 1887 N N . TRP A 1 231 ? -1.586 -3.266 -12.412 1.00 92.44 231 TRP A N 1
ATOM 1888 C CA . TRP A 1 231 ? -1.837 -3.057 -10.987 1.00 92.44 231 TRP A CA 1
ATOM 1889 C C . TRP A 1 231 ? -1.727 -4.343 -10.160 1.00 92.44 231 TRP A C 1
ATOM 1891 O O . TRP A 1 231 ? -1.353 -4.286 -8.989 1.00 92.44 231 TRP A O 1
ATOM 1901 N N . ASP A 1 232 ? -2.036 -5.499 -10.751 1.00 84.44 232 ASP A N 1
ATOM 1902 C CA . ASP A 1 232 ? -1.898 -6.797 -10.090 1.00 84.44 232 ASP A CA 1
ATOM 1903 C C . ASP A 1 232 ? -0.433 -7.005 -9.637 1.00 84.44 232 ASP A C 1
ATOM 1905 O O . ASP A 1 232 ? 0.481 -6.951 -10.467 1.00 84.44 232 ASP A O 1
ATOM 1909 N N . PRO A 1 233 ? -0.167 -7.309 -8.350 1.00 87.50 233 PRO A N 1
ATOM 1910 C CA . PRO A 1 233 ? 1.163 -7.704 -7.883 1.00 87.50 233 PRO A CA 1
ATOM 1911 C C . PRO A 1 233 ? 1.780 -8.845 -8.707 1.00 87.50 233 PRO A C 1
ATOM 1913 O O . PRO A 1 233 ? 3.005 -8.925 -8.818 1.00 87.50 233 PRO A O 1
ATOM 1916 N N . ASN A 1 234 ? 0.938 -9.700 -9.300 1.00 85.44 234 ASN A N 1
ATOM 1917 C CA . ASN A 1 234 ? 1.295 -10.797 -10.197 1.00 85.44 234 ASN A CA 1
ATOM 1918 C C . ASN A 1 234 ? 1.227 -10.449 -11.686 1.00 85.44 234 ASN A C 1
ATOM 1920 O O . ASN A 1 234 ? 1.447 -11.319 -12.527 1.00 85.44 234 ASN A O 1
ATOM 1924 N N . GLY A 1 235 ? 0.976 -9.191 -12.029 1.00 84.50 235 GLY A N 1
ATOM 1925 C CA . GLY A 1 235 ? 0.871 -8.680 -13.390 1.00 84.50 235 GLY A CA 1
ATOM 1926 C C . GLY A 1 235 ? 2.059 -9.011 -14.281 1.00 84.50 235 GLY A C 1
ATOM 1927 O O . GLY A 1 235 ? 1.889 -9.381 -15.444 1.00 84.50 235 GLY A O 1
ATOM 1928 N N . ALA A 1 236 ? 3.260 -8.963 -13.702 1.00 90.69 236 ALA A N 1
ATOM 1929 C CA . ALA A 1 236 ? 4.513 -9.253 -14.388 1.00 90.69 236 ALA A CA 1
ATOM 1930 C C . ALA A 1 236 ? 4.591 -10.680 -14.953 1.00 90.69 236 ALA A C 1
ATOM 1932 O O . ALA A 1 236 ? 5.300 -10.890 -15.932 1.00 90.69 236 ALA A O 1
ATOM 1933 N N . LYS A 1 237 ? 3.795 -11.642 -14.456 1.00 90.88 237 LYS A N 1
ATOM 1934 C CA . LYS A 1 237 ? 3.711 -12.998 -15.038 1.00 90.88 237 LYS A CA 1
ATOM 1935 C C . LYS A 1 237 ? 3.340 -13.003 -16.525 1.00 90.88 237 LYS A C 1
ATOM 1937 O O . LYS A 1 237 ? 3.627 -13.969 -17.224 1.00 90.88 237 LYS A O 1
ATOM 1942 N N . ASN A 1 238 ? 2.673 -11.948 -16.997 1.00 86.12 238 ASN A N 1
ATOM 1943 C CA . ASN A 1 238 ? 2.200 -11.844 -18.373 1.00 86.12 238 ASN A CA 1
ATOM 1944 C C . ASN A 1 238 ? 3.297 -11.394 -19.351 1.00 86.12 238 ASN A C 1
ATOM 1946 O O . ASN A 1 238 ? 3.127 -11.559 -20.557 1.00 86.12 238 ASN A O 1
ATOM 1950 N N . PHE A 1 239 ? 4.398 -10.814 -18.860 1.00 88.75 239 PHE A N 1
ATOM 1951 C CA . PHE A 1 239 ? 5.423 -10.208 -19.716 1.00 88.75 239 PHE A CA 1
ATOM 1952 C C . PHE A 1 239 ? 6.874 -10.400 -19.245 1.00 88.75 239 PHE A C 1
ATOM 1954 O O . PHE A 1 239 ? 7.790 -10.046 -19.983 1.00 88.75 239 PHE A O 1
ATOM 1961 N N . ASP A 1 240 ? 7.110 -10.973 -18.063 1.00 92.00 240 ASP A N 1
ATOM 1962 C CA . ASP A 1 240 ? 8.442 -11.290 -17.542 1.00 92.00 240 ASP A CA 1
ATOM 1963 C C . ASP A 1 240 ? 8.537 -12.783 -17.183 1.00 92.00 240 ASP A C 1
ATOM 1965 O O . ASP A 1 240 ? 7.930 -13.268 -16.228 1.00 92.00 240 ASP A O 1
ATOM 1969 N N . ASP A 1 241 ? 9.342 -13.526 -17.944 1.00 91.62 241 ASP A N 1
ATOM 1970 C CA . ASP A 1 241 ? 9.563 -14.969 -17.785 1.00 91.62 241 ASP A CA 1
ATOM 1971 C C . ASP A 1 241 ? 10.359 -15.339 -16.516 1.00 91.62 241 ASP A C 1
ATOM 1973 O O . ASP A 1 241 ? 10.400 -16.505 -16.084 1.00 91.62 241 ASP A O 1
ATOM 1977 N N . LYS A 1 242 ? 10.999 -14.342 -15.898 1.00 92.75 242 LYS A N 1
ATOM 1978 C CA . LYS A 1 242 ? 11.712 -14.477 -14.629 1.00 92.75 242 LYS A CA 1
ATOM 1979 C C . LYS A 1 242 ? 10.812 -14.208 -13.443 1.00 92.75 242 LYS A C 1
ATOM 1981 O O . LYS A 1 242 ? 11.246 -14.522 -12.335 1.00 92.75 242 LYS A O 1
ATOM 1986 N N . PHE A 1 243 ? 9.618 -13.653 -13.634 1.00 93.56 243 PHE A N 1
ATOM 1987 C CA . PHE A 1 243 ? 8.679 -13.447 -12.543 1.00 93.56 243 PHE A CA 1
ATOM 1988 C C . PHE A 1 243 ? 8.388 -14.775 -11.829 1.00 93.56 243 PHE A C 1
ATOM 1990 O O . PHE A 1 243 ? 8.226 -15.822 -12.459 1.00 93.56 243 PHE A O 1
ATOM 1997 N N . ILE A 1 244 ? 8.383 -14.738 -10.498 1.00 90.75 244 ILE A N 1
ATOM 1998 C CA . ILE A 1 244 ? 8.073 -15.897 -9.657 1.00 90.75 244 ILE A CA 1
ATOM 1999 C C . ILE A 1 244 ? 6.717 -15.691 -9.001 1.00 90.75 244 ILE A C 1
ATOM 2001 O O . ILE A 1 244 ? 5.826 -16.514 -9.185 1.00 90.75 244 ILE A O 1
ATOM 2005 N N . LYS A 1 245 ? 6.595 -14.634 -8.193 1.00 89.12 245 LYS A N 1
ATOM 2006 C CA . LYS A 1 245 ? 5.436 -14.416 -7.329 1.00 89.12 245 LYS A CA 1
ATOM 2007 C C . LYS A 1 245 ? 5.361 -12.957 -6.877 1.00 89.12 245 LYS A C 1
ATOM 2009 O O . LYS A 1 245 ? 6.400 -12.305 -6.721 1.00 89.12 245 LYS A O 1
ATOM 2014 N N . GLY A 1 246 ? 4.153 -12.466 -6.636 1.00 88.75 246 GLY A N 1
ATOM 2015 C CA . GLY A 1 246 ? 3.863 -11.095 -6.228 1.00 88.75 246 GLY A CA 1
ATOM 2016 C C . GLY A 1 246 ? 2.858 -11.070 -5.086 1.00 88.75 246 GLY A C 1
ATOM 2017 O O . GLY A 1 246 ? 1.834 -11.746 -5.138 1.00 88.75 246 GLY A O 1
ATOM 2018 N N . SER A 1 247 ? 3.160 -10.301 -4.046 1.00 84.25 247 SER A N 1
ATOM 2019 C CA . SER A 1 247 ? 2.374 -10.256 -2.812 1.00 84.25 247 SER A CA 1
ATOM 2020 C C . SER A 1 247 ? 2.159 -8.824 -2.351 1.00 84.25 247 SER A C 1
ATOM 2022 O O . SER A 1 247 ? 3.022 -7.967 -2.535 1.00 84.25 247 SER A O 1
ATOM 2024 N N . ILE A 1 248 ? 1.040 -8.587 -1.676 1.00 83.44 248 ILE A N 1
ATOM 2025 C CA . ILE A 1 248 ? 0.772 -7.344 -0.954 1.00 83.44 248 ILE A CA 1
ATOM 2026 C C . ILE A 1 248 ? 1.184 -7.548 0.502 1.00 83.44 248 ILE A C 1
ATOM 2028 O O . ILE A 1 248 ? 0.730 -8.485 1.151 1.00 83.44 248 ILE A O 1
ATOM 2032 N N . TYR A 1 249 ? 2.052 -6.671 0.996 1.00 81.75 249 TYR A N 1
ATOM 2033 C CA . TYR A 1 249 ? 2.603 -6.712 2.355 1.00 81.75 249 TYR A CA 1
ATOM 2034 C C . TYR A 1 249 ? 2.030 -5.639 3.267 1.00 81.75 249 TYR A C 1
ATOM 2036 O O . TYR A 1 249 ? 2.034 -5.778 4.490 1.00 81.75 249 TYR A O 1
ATOM 2044 N N . ARG A 1 250 ? 1.566 -4.540 2.677 1.00 84.56 250 ARG A N 1
ATOM 2045 C CA . ARG A 1 250 ? 0.951 -3.449 3.418 1.00 84.56 250 ARG A CA 1
ATOM 2046 C C . ARG A 1 250 ? -0.105 -2.795 2.552 1.00 84.56 250 ARG A C 1
ATOM 2048 O O . ARG A 1 250 ? 0.172 -2.491 1.402 1.00 84.56 250 ARG A O 1
ATOM 2055 N N . VAL A 1 251 ? -1.287 -2.561 3.091 1.00 82.69 251 VAL A N 1
ATOM 2056 C CA . VAL A 1 251 ? -2.345 -1.796 2.433 1.00 82.69 251 VAL A CA 1
ATOM 2057 C C . VAL A 1 251 ? -2.562 -0.517 3.219 1.00 82.69 251 VAL A C 1
ATOM 2059 O O . VAL A 1 251 ? -2.930 -0.594 4.388 1.00 82.69 251 VAL A O 1
ATOM 2062 N N . TYR A 1 252 ? -2.299 0.634 2.600 1.00 81.19 252 TYR A N 1
ATOM 2063 C CA . TYR A 1 252 ? -2.657 1.945 3.149 1.00 81.19 252 TYR A CA 1
ATOM 2064 C C . TYR A 1 252 ? -4.064 2.336 2.697 1.00 81.19 252 TYR A C 1
ATOM 2066 O O . TYR A 1 252 ? -4.867 2.773 3.515 1.00 81.19 252 TYR A O 1
ATOM 2074 N N . ASP A 1 253 ? -4.369 2.099 1.418 1.00 77.31 253 ASP A N 1
ATOM 2075 C CA . ASP A 1 253 ? -5.707 2.150 0.832 1.00 77.31 253 ASP A CA 1
ATOM 2076 C C . ASP A 1 253 ? -5.809 1.207 -0.390 1.00 77.31 253 ASP A C 1
ATOM 2078 O O . ASP A 1 253 ? -4.835 0.553 -0.759 1.00 77.31 253 ASP A O 1
ATOM 2082 N N . GLN A 1 254 ? -6.989 1.113 -1.020 1.00 74.06 254 GLN A N 1
ATOM 2083 C CA . GLN A 1 254 ? -7.250 0.208 -2.161 1.00 74.06 254 GLN A CA 1
ATOM 2084 C C . GLN A 1 254 ? -6.326 0.419 -3.378 1.00 74.06 254 GLN A C 1
ATOM 2086 O O . GLN A 1 254 ? -6.167 -0.474 -4.212 1.00 74.06 254 GLN A O 1
ATOM 2091 N N . ASN A 1 255 ? -5.749 1.610 -3.492 1.00 86.38 255 ASN A N 1
ATOM 2092 C CA . ASN A 1 255 ? -4.886 2.048 -4.570 1.00 86.38 255 ASN A CA 1
ATOM 2093 C C . ASN A 1 255 ? -3.457 2.324 -4.097 1.00 86.38 255 ASN A C 1
ATOM 2095 O O . ASN A 1 255 ? -2.620 2.504 -4.965 1.00 86.38 255 ASN A O 1
ATOM 2099 N N . LEU A 1 256 ? -3.162 2.329 -2.792 1.00 92.88 256 LEU A N 1
ATOM 2100 C CA . LEU A 1 256 ? -1.843 2.583 -2.213 1.00 92.88 256 LEU A CA 1
ATOM 2101 C C . LEU A 1 256 ? -1.408 1.433 -1.299 1.00 92.88 256 LEU A C 1
ATOM 2103 O O . LEU A 1 256 ? -1.920 1.247 -0.192 1.00 92.88 256 LEU A O 1
ATOM 2107 N N . VAL A 1 257 ? -0.401 0.685 -1.737 1.00 92.81 257 VAL A N 1
ATOM 2108 C CA . VAL A 1 257 ? 0.070 -0.528 -1.055 1.00 92.81 257 VAL A CA 1
ATOM 2109 C C . VAL A 1 257 ? 1.597 -0.599 -1.016 1.00 92.81 257 VAL A C 1
ATOM 2111 O O . VAL A 1 257 ? 2.275 0.064 -1.792 1.00 92.81 257 VAL A O 1
ATOM 2114 N N . ILE A 1 258 ? 2.158 -1.436 -0.143 1.00 94.94 258 ILE A N 1
ATOM 2115 C CA . ILE A 1 258 ? 3.499 -2.000 -0.313 1.00 94.94 258 ILE A CA 1
ATOM 2116 C C . ILE A 1 258 ? 3.340 -3.384 -0.906 1.00 94.94 258 ILE A C 1
ATOM 2118 O O . ILE A 1 258 ? 2.704 -4.256 -0.308 1.00 94.94 258 ILE A O 1
ATOM 2122 N N . ILE A 1 259 ? 3.977 -3.596 -2.047 1.00 93.81 259 ILE A N 1
ATOM 2123 C CA . ILE A 1 259 ? 4.084 -4.911 -2.665 1.00 93.81 259 ILE A CA 1
ATOM 2124 C C . ILE A 1 259 ? 5.480 -5.484 -2.455 1.00 93.81 259 ILE A C 1
ATOM 2126 O O . ILE A 1 259 ? 6.454 -4.756 -2.250 1.00 93.81 259 ILE A O 1
ATOM 2130 N N . GLN A 1 260 ? 5.567 -6.803 -2.550 1.00 94.69 260 GLN A N 1
ATOM 2131 C CA . GLN A 1 260 ? 6.800 -7.529 -2.797 1.00 94.69 260 GLN A CA 1
ATOM 2132 C C . GLN A 1 260 ? 6.657 -8.262 -4.123 1.00 94.69 260 GLN A C 1
ATOM 2134 O O . GLN A 1 260 ? 5.638 -8.909 -4.366 1.00 94.69 260 GLN A O 1
ATOM 2139 N N . GLN A 1 261 ? 7.692 -8.220 -4.951 1.00 94.69 261 GLN A N 1
ATOM 2140 C CA . GLN A 1 261 ? 7.788 -9.107 -6.104 1.00 94.69 261 GLN A CA 1
ATOM 2141 C C . GLN A 1 261 ? 9.083 -9.900 -6.060 1.00 94.69 261 GLN A C 1
ATOM 2143 O O . GLN A 1 261 ? 10.129 -9.379 -5.662 1.00 94.69 261 GLN A O 1
ATOM 2148 N N . ARG A 1 262 ? 9.005 -11.158 -6.501 1.00 94.62 262 ARG A N 1
ATOM 2149 C CA . ARG A 1 262 ? 10.135 -12.081 -6.583 1.00 94.62 262 ARG A CA 1
ATOM 2150 C C . ARG A 1 262 ? 10.422 -12.485 -8.020 1.00 94.62 262 ARG A C 1
ATOM 2152 O O . ARG A 1 262 ? 9.510 -12.725 -8.808 1.00 94.62 262 ARG A O 1
ATOM 2159 N N . TYR A 1 263 ? 11.707 -12.622 -8.322 1.00 93.75 263 TYR A N 1
ATOM 2160 C CA . TYR A 1 263 ? 12.224 -12.907 -9.654 1.00 93.75 263 TYR A CA 1
ATOM 2161 C C . TYR A 1 263 ? 13.340 -13.945 -9.612 1.00 93.75 263 TYR A C 1
ATOM 2163 O O . TYR A 1 263 ? 14.132 -14.003 -8.669 1.00 93.75 263 TYR A O 1
ATOM 2171 N N . LYS A 1 264 ? 13.467 -14.733 -10.677 1.00 91.62 264 LYS A N 1
ATOM 2172 C CA . LYS A 1 264 ? 14.620 -15.607 -10.899 1.00 91.62 264 LYS A CA 1
ATOM 2173 C C . LYS A 1 264 ? 15.863 -14.751 -11.128 1.00 91.62 264 LYS A C 1
ATOM 2175 O O . LYS A 1 264 ? 15.868 -13.831 -11.949 1.00 91.62 264 LYS A O 1
ATOM 2180 N N . SER A 1 265 ? 16.944 -15.060 -10.421 1.00 83.81 265 SER A N 1
ATOM 2181 C CA . SER A 1 265 ? 18.250 -14.469 -10.705 1.00 83.81 265 SER A CA 1
ATOM 2182 C C . SER A 1 265 ? 18.844 -15.074 -11.976 1.00 83.81 265 SER A C 1
ATOM 2184 O O . SER A 1 265 ? 18.656 -16.250 -12.272 1.00 83.81 265 SER A O 1
ATOM 2186 N N . LEU A 1 266 ? 19.640 -14.282 -12.697 1.00 72.44 266 LEU A N 1
ATOM 2187 C CA . LEU A 1 266 ? 20.496 -14.782 -13.781 1.00 72.44 266 LEU A CA 1
ATOM 2188 C C . LEU A 1 266 ? 21.713 -15.564 -13.256 1.00 72.44 266 LEU A C 1
ATOM 2190 O O . LEU A 1 266 ? 22.400 -16.238 -14.019 1.00 72.44 266 LEU A O 1
ATOM 2194 N N . ILE A 1 267 ? 22.012 -15.442 -11.961 1.00 69.75 267 ILE A N 1
ATOM 2195 C CA . ILE A 1 267 ? 23.162 -16.075 -11.317 1.00 69.75 267 ILE A CA 1
ATOM 2196 C C . ILE A 1 267 ? 22.649 -17.214 -10.436 1.00 69.75 267 ILE A C 1
ATOM 2198 O O . ILE A 1 267 ? 22.039 -16.961 -9.396 1.00 69.75 267 ILE A O 1
ATOM 2202 N N . ARG A 1 268 ? 22.971 -18.457 -10.828 1.00 67.25 268 ARG A N 1
ATOM 2203 C CA . ARG A 1 268 ? 22.592 -19.704 -10.130 1.00 67.25 268 ARG A CA 1
ATOM 2204 C C . ARG A 1 268 ? 21.065 -19.851 -9.978 1.00 67.25 268 ARG A C 1
ATOM 2206 O O . ARG A 1 268 ? 20.303 -19.266 -10.732 1.00 67.25 268 ARG A O 1
ATOM 2213 N N . SER A 1 269 ? 20.627 -20.669 -9.024 1.00 69.44 269 SER A N 1
ATOM 2214 C CA . SER A 1 269 ? 19.228 -20.906 -8.647 1.00 69.44 269 SER A CA 1
ATOM 2215 C C . SER A 1 269 ? 18.699 -19.906 -7.605 1.00 69.44 269 SER A C 1
ATOM 2217 O O . SER A 1 269 ? 17.771 -20.222 -6.868 1.00 69.44 269 SER A O 1
ATOM 2219 N N . TRP A 1 270 ? 19.327 -18.733 -7.477 1.00 79.38 270 TRP A N 1
ATOM 2220 C CA . TRP A 1 270 ? 18.974 -17.749 -6.450 1.00 79.38 270 TRP A CA 1
ATOM 2221 C C . TRP A 1 270 ? 17.751 -16.944 -6.894 1.00 79.38 270 TRP A C 1
ATOM 2223 O O . TRP A 1 270 ? 17.569 -16.700 -8.089 1.00 79.38 270 TRP A O 1
ATOM 2233 N N . GLN A 1 271 ? 16.931 -16.497 -5.946 1.00 90.25 271 GLN A N 1
ATOM 2234 C CA . GLN A 1 271 ? 15.846 -15.558 -6.235 1.00 90.25 271 GLN A CA 1
ATOM 2235 C C . GLN A 1 271 ? 16.248 -14.146 -5.818 1.00 90.25 271 GLN A C 1
ATOM 2237 O O . GLN A 1 271 ? 17.092 -13.940 -4.942 1.00 90.25 271 GLN A O 1
ATOM 2242 N N . ARG A 1 272 ? 15.654 -13.168 -6.489 1.00 92.81 272 ARG A N 1
ATOM 2243 C CA . ARG A 1 272 ? 15.729 -11.752 -6.154 1.00 92.81 272 ARG A CA 1
ATOM 2244 C C . ARG A 1 272 ? 14.366 -11.290 -5.693 1.00 92.81 272 ARG A C 1
ATOM 2246 O O . ARG A 1 272 ? 13.363 -11.805 -6.179 1.00 92.81 272 ARG A O 1
ATOM 2253 N N . TYR A 1 273 ? 14.334 -10.302 -4.818 1.00 94.75 273 TYR A N 1
ATOM 2254 C CA . TYR A 1 273 ? 13.084 -9.682 -4.408 1.00 94.75 273 TYR A CA 1
ATOM 2255 C C . TYR A 1 273 ? 13.272 -8.189 -4.171 1.00 94.75 273 TYR A C 1
ATOM 2257 O O . TYR A 1 273 ? 14.385 -7.730 -3.913 1.00 94.75 273 TYR A O 1
ATOM 2265 N N . TYR A 1 274 ? 12.186 -7.435 -4.254 1.00 95.94 274 TYR A N 1
ATOM 2266 C CA . TYR A 1 274 ? 12.145 -6.056 -3.787 1.00 95.94 274 TYR A CA 1
ATOM 2267 C C . TYR A 1 274 ? 10.831 -5.780 -3.076 1.00 95.94 274 TYR A C 1
ATOM 2269 O O . TYR A 1 274 ? 9.830 -6.447 -3.337 1.00 95.94 274 TYR A O 1
ATOM 2277 N N . HIS A 1 275 ? 10.850 -4.749 -2.236 1.00 96.69 275 HIS A N 1
ATOM 2278 C CA . HIS A 1 275 ? 9.655 -4.096 -1.722 1.00 96.69 275 HIS A CA 1
ATOM 2279 C C . HIS A 1 275 ? 9.511 -2.711 -2.349 1.00 96.69 275 HIS A C 1
ATOM 2281 O O . HIS A 1 275 ? 10.507 -2.015 -2.577 1.00 96.69 275 HIS A O 1
ATOM 2287 N N . ALA A 1 276 ? 8.279 -2.309 -2.634 1.00 97.75 276 ALA A N 1
ATOM 2288 C CA . ALA A 1 276 ? 7.987 -0.982 -3.156 1.00 97.75 276 ALA A CA 1
ATOM 2289 C C . ALA A 1 276 ? 6.611 -0.505 -2.712 1.00 97.75 276 ALA A C 1
ATOM 2291 O O . ALA A 1 276 ? 5.672 -1.297 -2.664 1.00 97.75 276 ALA A O 1
ATOM 2292 N N . LEU A 1 277 ? 6.502 0.796 -2.443 1.00 97.94 277 LEU A N 1
ATOM 2293 C CA . LEU A 1 277 ? 5.220 1.483 -2.487 1.00 97.94 277 LEU A CA 1
ATOM 2294 C C . LEU A 1 277 ? 4.700 1.428 -3.919 1.00 97.94 277 LEU A C 1
ATOM 2296 O O . LEU A 1 277 ? 5.464 1.689 -4.843 1.00 97.94 277 LEU A O 1
ATOM 2300 N N . ALA A 1 278 ? 3.427 1.104 -4.091 1.00 97.81 278 ALA A N 1
ATOM 2301 C CA . ALA A 1 278 ? 2.726 1.105 -5.362 1.00 97.81 278 ALA A CA 1
ATOM 2302 C C . ALA A 1 278 ? 1.455 1.945 -5.218 1.00 97.81 278 ALA A C 1
ATOM 2304 O O . ALA A 1 278 ? 0.710 1.750 -4.257 1.00 97.81 278 ALA A O 1
ATOM 2305 N N . ASN A 1 279 ? 1.219 2.866 -6.155 1.00 97.81 279 ASN A N 1
ATOM 2306 C CA . ASN A 1 279 ? 0.016 3.691 -6.191 1.00 97.81 279 ASN A CA 1
ATOM 2307 C C . ASN A 1 279 ? -0.653 3.653 -7.569 1.00 97.81 279 ASN A C 1
ATOM 2309 O O . ASN A 1 279 ? 0.025 3.889 -8.571 1.00 97.81 279 ASN A O 1
ATOM 2313 N N . LYS A 1 280 ? -1.965 3.405 -7.616 1.00 95.75 280 LYS A N 1
ATOM 2314 C CA . LYS A 1 280 ? -2.803 3.500 -8.820 1.00 95.75 280 LYS A CA 1
ATOM 2315 C C . LYS A 1 280 ? -3.667 4.758 -8.768 1.00 95.75 280 LYS A C 1
ATOM 2317 O O . LYS A 1 280 ? -4.611 4.846 -7.989 1.00 95.75 280 LYS A O 1
ATOM 2322 N N . ILE A 1 281 ? -3.397 5.708 -9.655 1.00 95.62 281 ILE A N 1
ATOM 2323 C CA . ILE A 1 281 ? -4.073 7.007 -9.693 1.00 95.62 281 ILE A CA 1
ATOM 2324 C C . ILE A 1 281 ? -4.857 7.157 -10.997 1.00 95.62 281 ILE A C 1
ATOM 2326 O O . ILE A 1 281 ? -4.276 7.177 -12.082 1.00 95.62 281 ILE A O 1
ATOM 2330 N N . GLU A 1 282 ? -6.175 7.324 -10.903 1.00 93.25 282 GLU A N 1
ATOM 2331 C CA . GLU A 1 282 ? -7.001 7.749 -12.037 1.00 93.25 282 GLU A CA 1
ATOM 2332 C C . GLU A 1 282 ? -6.853 9.267 -12.234 1.00 93.25 282 GLU A C 1
ATOM 2334 O O . GLU A 1 282 ? -7.279 10.064 -11.402 1.00 93.25 282 GLU A O 1
ATOM 2339 N N . LEU A 1 283 ? -6.213 9.679 -13.331 1.00 92.56 283 LEU A N 1
ATOM 2340 C CA . LEU A 1 283 ? -5.984 11.090 -13.673 1.00 92.56 283 LEU A CA 1
ATOM 2341 C C . LEU A 1 283 ? -7.141 11.669 -14.497 1.00 92.56 283 LEU A C 1
ATOM 2343 O O . LEU A 1 283 ? -7.404 12.869 -14.468 1.00 92.56 283 LEU A O 1
ATOM 2347 N N . SER A 1 284 ? -7.796 10.818 -15.286 1.00 92.19 284 SER A N 1
ATOM 2348 C CA . SER A 1 284 ? -9.025 11.103 -16.026 1.00 92.19 284 SER A CA 1
ATOM 2349 C C . SER A 1 284 ? -9.639 9.783 -16.496 1.00 92.19 284 SER A C 1
ATOM 2351 O O . SER A 1 284 ? -8.957 8.763 -16.477 1.00 92.19 284 SER A O 1
ATOM 2353 N N . LYS A 1 285 ? -10.852 9.824 -17.058 1.00 85.25 285 LYS A N 1
ATOM 2354 C CA . LYS A 1 285 ? -11.561 8.644 -17.586 1.00 85.25 285 LYS A CA 1
ATOM 2355 C C . LYS A 1 285 ? -10.710 7.709 -18.468 1.00 85.25 285 LYS A C 1
ATOM 2357 O O . LYS A 1 285 ? -10.938 6.510 -18.468 1.00 85.25 285 LYS A O 1
ATOM 2362 N N . ASN A 1 286 ? -9.763 8.257 -19.233 1.00 87.06 286 ASN A N 1
ATOM 2363 C CA . ASN A 1 286 ? -8.924 7.492 -20.166 1.00 87.06 286 ASN A CA 1
ATOM 2364 C C . ASN A 1 286 ? -7.428 7.589 -19.817 1.00 87.06 286 ASN A C 1
ATOM 2366 O O . ASN A 1 286 ? -6.574 7.421 -20.690 1.00 87.06 286 ASN A O 1
ATOM 2370 N N . LYS A 1 287 ? -7.090 7.976 -18.582 1.00 93.75 287 LYS A N 1
ATOM 2371 C CA . LYS A 1 287 ? -5.701 8.150 -18.151 1.00 93.75 287 LYS A CA 1
ATOM 2372 C C . LYS A 1 287 ? -5.536 7.697 -16.707 1.00 93.75 287 LYS A C 1
ATOM 2374 O O . LYS A 1 287 ? -6.072 8.322 -15.796 1.00 93.75 287 LYS A O 1
ATOM 2379 N N . THR A 1 288 ? -4.689 6.699 -16.515 1.00 95.50 288 THR A N 1
ATOM 2380 C CA . THR A 1 288 ? -4.326 6.141 -15.213 1.00 95.50 288 THR A CA 1
ATOM 2381 C C . THR A 1 288 ? -2.814 6.128 -15.137 1.00 95.50 288 THR A C 1
ATOM 2383 O O . THR A 1 288 ? -2.163 5.863 -16.142 1.00 95.50 288 THR A O 1
ATOM 2386 N N . ALA A 1 289 ? -2.273 6.444 -13.968 1.00 97.69 289 ALA A N 1
ATOM 2387 C CA . ALA A 1 289 ? -0.867 6.266 -13.656 1.00 97.69 289 ALA A CA 1
ATOM 2388 C C . ALA A 1 289 ? -0.734 5.151 -12.621 1.00 97.69 289 ALA A C 1
ATOM 2390 O O . ALA A 1 289 ? -1.461 5.144 -11.625 1.00 97.69 289 ALA A O 1
ATOM 2391 N N . ILE A 1 290 ? 0.200 4.231 -12.838 1.00 97.94 290 ILE A N 1
ATOM 2392 C CA . ILE A 1 290 ? 0.610 3.258 -11.821 1.00 97.94 290 ILE A CA 1
ATOM 2393 C C . ILE A 1 290 ? 2.072 3.526 -11.516 1.00 97.94 290 ILE A C 1
ATOM 2395 O O . ILE A 1 290 ? 2.912 3.425 -12.405 1.00 97.94 290 ILE A O 1
ATOM 2399 N N . VAL A 1 291 ? 2.373 3.896 -10.276 1.00 98.38 291 VAL A N 1
ATOM 2400 C CA . VAL A 1 291 ? 3.707 4.346 -9.866 1.00 98.38 291 VAL A CA 1
ATOM 2401 C C . VAL A 1 291 ? 4.232 3.431 -8.775 1.00 98.38 291 VAL A C 1
ATOM 2403 O O . VAL A 1 291 ? 3.505 3.132 -7.831 1.00 98.38 291 VAL A O 1
ATOM 2406 N N . LEU A 1 292 ? 5.482 2.987 -8.894 1.00 98.38 292 LEU A N 1
ATOM 2407 C CA . LEU A 1 292 ? 6.153 2.159 -7.902 1.00 98.38 292 LEU A CA 1
ATOM 2408 C C . LEU A 1 292 ? 7.488 2.771 -7.470 1.00 98.38 292 LEU A C 1
ATOM 2410 O O . LEU A 1 292 ? 8.303 3.161 -8.309 1.00 98.38 292 LEU A O 1
ATOM 2414 N N . VAL A 1 293 ? 7.733 2.800 -6.160 1.00 98.25 293 VAL A N 1
ATOM 2415 C CA . VAL A 1 293 ? 8.923 3.404 -5.545 1.00 98.25 293 VAL A CA 1
ATOM 2416 C C . VAL A 1 293 ? 9.427 2.535 -4.401 1.00 98.25 293 VAL A C 1
ATOM 2418 O O . VAL A 1 293 ? 8.709 2.290 -3.431 1.00 98.25 293 VAL A O 1
ATOM 2421 N N . SER A 1 294 ? 10.684 2.098 -4.465 1.00 97.81 294 SER A N 1
ATOM 2422 C CA . SER A 1 294 ? 11.336 1.485 -3.308 1.00 97.81 294 SER A CA 1
ATOM 2423 C C . SER A 1 294 ? 11.882 2.532 -2.339 1.00 97.81 294 SER A C 1
ATOM 2425 O O . SER A 1 294 ? 12.358 3.603 -2.728 1.00 97.81 294 SER A O 1
ATOM 2427 N N . SER A 1 295 ? 11.907 2.153 -1.065 1.00 96.69 295 SER A N 1
ATOM 2428 C CA . SER A 1 295 ? 12.655 2.825 -0.008 1.00 96.69 295 SER A CA 1
ATOM 2429 C C . SER A 1 295 ? 13.518 1.822 0.765 1.00 96.69 295 SER A C 1
ATOM 2431 O O . SER A 1 295 ? 13.511 0.621 0.488 1.00 96.69 295 SER A O 1
ATOM 2433 N N . ASP A 1 296 ? 14.281 2.310 1.742 1.00 95.00 296 ASP A N 1
ATOM 2434 C CA . ASP A 1 296 ? 15.122 1.503 2.639 1.00 95.00 296 ASP A CA 1
ATOM 2435 C C . ASP A 1 296 ? 14.275 0.865 3.766 1.00 95.00 296 ASP A C 1
ATOM 2437 O O . ASP A 1 296 ? 14.547 1.067 4.950 1.00 95.00 296 ASP A O 1
ATOM 2441 N N . MET A 1 297 ? 13.195 0.164 3.384 1.00 94.31 297 MET A N 1
ATOM 2442 C CA . MET A 1 297 ? 12.245 -0.502 4.291 1.00 94.31 297 MET A CA 1
ATOM 2443 C C . MET A 1 297 ? 12.938 -1.584 5.126 1.00 94.31 297 MET A C 1
ATOM 2445 O O . MET A 1 297 ? 13.813 -2.297 4.613 1.00 94.31 297 MET A O 1
ATOM 2449 N N . ASN A 1 298 ? 12.517 -1.725 6.388 1.00 92.12 298 ASN A N 1
ATOM 2450 C CA . ASN A 1 298 ? 13.033 -2.756 7.281 1.00 92.12 298 ASN A CA 1
ATOM 2451 C C . ASN A 1 298 ? 12.251 -4.057 7.091 1.00 92.12 298 ASN A C 1
ATOM 2453 O O . ASN A 1 298 ? 11.204 -4.252 7.691 1.00 92.12 298 ASN A O 1
ATOM 2457 N N . ASP A 1 299 ? 12.770 -4.940 6.251 1.00 91.12 299 ASP A N 1
ATOM 2458 C CA . ASP A 1 299 ? 12.209 -6.257 5.942 1.00 91.12 299 ASP A CA 1
ATOM 2459 C C . ASP A 1 299 ? 12.855 -7.387 6.759 1.00 91.12 299 ASP A C 1
ATOM 2461 O O . ASP A 1 299 ? 12.620 -8.559 6.469 1.00 91.12 299 ASP A O 1
ATOM 2465 N N . HIS A 1 300 ? 13.665 -7.029 7.766 1.00 90.88 300 HIS A N 1
ATOM 2466 C CA . HIS A 1 300 ? 14.433 -7.940 8.623 1.00 90.88 300 HIS A CA 1
ATOM 2467 C C . HIS A 1 300 ? 15.304 -8.937 7.852 1.00 90.88 300 HIS A C 1
ATOM 2469 O O . HIS A 1 300 ? 15.579 -10.024 8.354 1.00 90.88 300 HIS A O 1
ATOM 2475 N N . ASP A 1 301 ? 15.737 -8.574 6.644 1.00 90.44 301 ASP A N 1
ATOM 2476 C CA . ASP A 1 301 ? 16.638 -9.394 5.843 1.00 90.44 301 ASP A CA 1
ATOM 2477 C C . ASP A 1 301 ? 17.923 -9.745 6.614 1.00 90.44 301 ASP A C 1
ATOM 2479 O O . ASP A 1 301 ? 18.604 -8.877 7.169 1.00 90.44 301 ASP A O 1
ATOM 2483 N N . GLY A 1 302 ? 18.261 -11.037 6.630 1.00 83.81 302 GLY A N 1
ATOM 2484 C CA . GLY A 1 302 ? 19.469 -11.559 7.281 1.00 83.81 302 GLY A CA 1
ATOM 2485 C C . GLY A 1 302 ? 20.754 -11.273 6.499 1.00 83.81 302 GLY A C 1
ATOM 2486 O O . GLY A 1 302 ? 21.866 -11.488 6.999 1.00 83.81 302 GLY A O 1
ATOM 2487 N N . GLY A 1 303 ? 20.621 -10.794 5.261 1.00 81.31 303 GLY A N 1
ATOM 2488 C CA . GLY A 1 303 ? 21.711 -10.396 4.392 1.00 81.31 303 GLY A CA 1
ATOM 2489 C C . GLY A 1 303 ? 22.454 -9.135 4.850 1.00 81.31 303 GLY A C 1
ATOM 2490 O O . GLY A 1 303 ? 21.970 -8.269 5.573 1.00 81.31 303 GLY A O 1
ATOM 2491 N N . LYS A 1 304 ? 23.696 -8.990 4.375 1.00 76.38 304 LYS A N 1
ATOM 2492 C CA . LYS A 1 304 ? 24.504 -7.774 4.584 1.00 76.38 304 LYS A CA 1
ATOM 2493 C C . LYS A 1 304 ? 24.286 -6.782 3.447 1.00 76.38 304 LYS A C 1
ATOM 2495 O O . LYS A 1 304 ? 25.189 -6.545 2.642 1.00 76.38 304 LYS A O 1
ATOM 2500 N N . ASN A 1 305 ? 23.087 -6.218 3.374 1.00 80.44 305 ASN A N 1
ATOM 2501 C CA . ASN A 1 305 ? 22.752 -5.225 2.361 1.00 80.44 305 ASN A CA 1
ATOM 2502 C C . ASN A 1 305 ? 23.253 -3.823 2.732 1.00 80.44 305 ASN A C 1
ATOM 2504 O O . ASN A 1 305 ? 23.297 -3.424 3.895 1.00 80.44 305 ASN A O 1
ATOM 2508 N N . LYS A 1 306 ? 23.680 -3.064 1.718 1.00 83.75 306 LYS A N 1
ATOM 2509 C CA . LYS A 1 306 ? 24.029 -1.650 1.896 1.00 83.75 306 LYS A CA 1
ATOM 2510 C C . LYS A 1 306 ? 22.750 -0.833 2.050 1.00 83.75 306 LYS A C 1
ATOM 2512 O O . LYS A 1 306 ? 21.745 -1.151 1.421 1.00 83.75 306 LYS A O 1
ATOM 2517 N N . LYS A 1 307 ? 22.840 0.257 2.818 1.00 89.25 307 LYS A N 1
ATOM 2518 C CA . LYS A 1 307 ? 21.782 1.266 2.907 1.00 89.25 307 LYS A CA 1
ATOM 2519 C C . LYS A 1 307 ? 21.413 1.745 1.506 1.00 89.25 307 LYS A C 1
ATOM 2521 O O . LYS A 1 307 ? 22.292 2.194 0.764 1.00 89.25 307 LYS A O 1
ATOM 2526 N N . TYR A 1 308 ? 20.135 1.661 1.173 1.00 94.19 308 TYR A N 1
ATOM 2527 C CA . TYR A 1 308 ? 19.625 2.147 -0.096 1.00 94.19 308 TYR A CA 1
ATOM 2528 C C . TYR A 1 308 ? 19.264 3.635 -0.012 1.00 94.19 308 TYR A C 1
ATOM 2530 O O . TYR A 1 308 ? 18.835 4.135 1.030 1.00 94.19 308 TYR A O 1
ATOM 2538 N N . VAL A 1 309 ? 19.485 4.351 -1.117 1.00 95.56 309 VAL A N 1
ATOM 2539 C CA . VAL A 1 309 ? 19.088 5.749 -1.297 1.00 95.56 309 VAL A CA 1
ATOM 2540 C C . VAL A 1 309 ? 18.433 5.866 -2.667 1.00 95.56 309 VAL A C 1
ATOM 2542 O O . VAL A 1 309 ? 19.069 5.595 -3.686 1.00 95.56 309 VAL A O 1
ATOM 2545 N N . ASN A 1 310 ? 17.167 6.263 -2.683 1.00 96.56 310 ASN A N 1
ATOM 2546 C CA . ASN A 1 310 ? 16.406 6.521 -3.887 1.00 96.56 310 ASN A CA 1
ATOM 2547 C C . ASN A 1 310 ? 16.925 7.801 -4.573 1.00 96.56 310 ASN A C 1
ATOM 2549 O O . ASN A 1 310 ? 16.947 8.865 -3.942 1.00 96.56 310 ASN A O 1
ATOM 2553 N N . PRO A 1 311 ? 17.359 7.726 -5.847 1.00 95.19 311 PRO A N 1
ATOM 2554 C CA . PRO A 1 311 ? 17.921 8.871 -6.557 1.00 95.19 311 PRO A CA 1
ATOM 2555 C C . PRO A 1 311 ? 16.869 9.820 -7.157 1.00 95.19 311 PRO A C 1
ATOM 2557 O O . PRO A 1 311 ? 17.244 10.933 -7.546 1.00 95.19 311 PRO A O 1
ATOM 2560 N N . PHE A 1 312 ? 15.603 9.400 -7.268 1.00 94.81 312 PHE A N 1
ATOM 2561 C CA . PHE A 1 312 ? 14.532 10.161 -7.927 1.00 94.81 312 PHE A CA 1
ATOM 2562 C C . PHE A 1 312 ? 13.552 10.789 -6.940 1.00 94.81 312 PHE A C 1
ATOM 2564 O O . PHE A 1 312 ? 13.200 11.947 -7.125 1.00 94.81 312 PHE A O 1
ATOM 2571 N N . VAL A 1 313 ? 13.148 10.039 -5.911 1.00 96.94 313 VAL A N 1
ATOM 2572 C CA . VAL A 1 313 ? 12.134 10.455 -4.934 1.00 96.94 313 VAL A CA 1
ATOM 2573 C C . VAL A 1 313 ? 12.815 10.660 -3.586 1.00 96.94 313 VAL A C 1
ATOM 2575 O O . VAL A 1 313 ? 13.175 9.699 -2.902 1.00 96.94 313 VAL A O 1
ATOM 2578 N N . GLU A 1 314 ? 13.065 11.913 -3.219 1.00 96.00 314 GLU A N 1
ATOM 2579 C CA . GLU A 1 314 ? 13.886 12.245 -2.054 1.00 96.00 314 GLU A CA 1
ATOM 2580 C C . GLU A 1 314 ? 13.169 11.915 -0.745 1.00 96.00 314 GLU A C 1
ATOM 2582 O O . GLU A 1 314 ? 13.799 11.367 0.169 1.00 96.00 314 GLU A O 1
ATOM 2587 N N . SER A 1 315 ? 11.855 12.158 -0.669 1.00 97.38 315 SER A N 1
ATOM 2588 C CA . SER A 1 315 ? 11.039 11.838 0.512 1.00 97.38 315 SER A CA 1
ATOM 2589 C C . SER A 1 315 ? 11.060 10.345 0.867 1.00 97.38 315 SER A C 1
ATOM 2591 O O . SER A 1 315 ? 11.070 9.999 2.057 1.00 97.38 315 SER A O 1
ATOM 2593 N N . ALA A 1 316 ? 11.197 9.456 -0.127 1.00 97.38 316 ALA A N 1
ATOM 2594 C CA . ALA A 1 316 ? 11.272 8.007 0.071 1.00 97.38 316 ALA A CA 1
ATOM 2595 C C . ALA A 1 316 ? 12.478 7.583 0.929 1.00 97.38 316 ALA A C 1
ATOM 2597 O O . ALA A 1 316 ? 12.425 6.572 1.623 1.00 97.38 316 ALA A O 1
ATOM 2598 N N . ASN A 1 317 ? 13.555 8.374 0.967 1.00 97.31 317 ASN A N 1
ATOM 2599 C CA . ASN A 1 317 ? 14.759 8.055 1.747 1.00 97.31 317 ASN A CA 1
ATOM 2600 C C . ASN A 1 317 ? 14.548 8.086 3.268 1.00 97.31 317 ASN A C 1
ATOM 2602 O O . ASN A 1 317 ? 15.350 7.525 4.023 1.00 97.31 317 ASN A O 1
ATOM 2606 N N . SER A 1 318 ? 13.480 8.747 3.719 1.00 96.12 318 SER A N 1
ATOM 2607 C CA . SER A 1 318 ? 13.074 8.811 5.127 1.00 96.12 318 SER A CA 1
ATOM 2608 C C . SER A 1 318 ? 12.027 7.758 5.505 1.00 96.12 318 SER A C 1
ATOM 2610 O O . SER A 1 318 ? 11.711 7.604 6.683 1.00 96.12 318 SER A O 1
ATOM 2612 N N . PHE A 1 319 ? 11.504 7.019 4.527 1.00 96.75 319 PHE A N 1
ATOM 2613 C CA . PHE A 1 319 ? 10.403 6.084 4.707 1.00 96.75 319 PHE A CA 1
ATOM 2614 C C . PHE A 1 319 ? 10.901 4.670 4.964 1.00 96.75 319 PHE A C 1
ATOM 2616 O O . PHE A 1 319 ? 11.398 3.994 4.060 1.00 96.75 319 PHE A O 1
ATOM 2623 N N . LYS A 1 320 ? 10.786 4.228 6.216 1.00 95.06 320 LYS A N 1
ATOM 2624 C CA . LYS A 1 320 ? 11.331 2.945 6.673 1.00 95.06 320 LYS A CA 1
ATOM 2625 C C . LYS A 1 320 ? 10.318 2.158 7.502 1.00 95.06 320 LYS A C 1
ATOM 2627 O O . LYS A 1 320 ? 10.576 1.910 8.681 1.00 95.06 320 LYS A O 1
ATOM 2632 N N . PRO A 1 321 ? 9.160 1.805 6.923 1.00 92.69 321 PRO A N 1
ATOM 2633 C CA . PRO A 1 321 ? 8.217 0.937 7.604 1.00 92.69 321 PRO A CA 1
ATOM 2634 C C . PRO A 1 321 ? 8.862 -0.420 7.901 1.00 92.69 321 PRO A C 1
ATOM 2636 O O . PRO A 1 321 ? 9.756 -0.877 7.179 1.00 92.69 321 PRO A O 1
ATOM 2639 N N . ASP A 1 322 ? 8.382 -1.047 8.967 1.00 89.56 322 ASP A N 1
ATOM 2640 C CA . ASP A 1 322 ? 8.738 -2.412 9.344 1.00 89.56 322 ASP A CA 1
ATOM 2641 C C . ASP A 1 322 ? 7.852 -3.406 8.577 1.00 89.56 322 ASP A C 1
ATOM 2643 O O . ASP A 1 322 ? 6.631 -3.246 8.537 1.00 89.56 322 ASP A O 1
ATOM 2647 N N . ILE A 1 323 ? 8.441 -4.403 7.925 1.00 86.88 323 ILE A N 1
ATOM 2648 C CA . ILE A 1 323 ? 7.741 -5.385 7.094 1.00 86.88 323 ILE A CA 1
ATOM 2649 C C . ILE A 1 323 ? 7.961 -6.774 7.689 1.00 86.88 323 ILE A C 1
ATOM 2651 O O . ILE A 1 323 ? 9.098 -7.213 7.853 1.00 86.88 323 ILE A O 1
ATOM 2655 N N . ASP A 1 324 ? 6.868 -7.481 7.979 1.00 83.75 324 ASP A N 1
ATOM 2656 C CA . ASP A 1 324 ? 6.919 -8.877 8.420 1.00 83.75 324 ASP A CA 1
ATOM 2657 C C . ASP A 1 324 ? 7.136 -9.799 7.212 1.00 83.75 324 ASP A C 1
ATOM 2659 O O . ASP A 1 324 ? 6.192 -10.290 6.594 1.00 83.75 324 ASP A O 1
ATOM 2663 N N . SER A 1 325 ? 8.398 -9.948 6.818 1.00 85.12 325 SER A N 1
ATOM 2664 C CA . SER A 1 325 ? 8.813 -10.718 5.640 1.00 85.12 325 SER A CA 1
ATOM 2665 C C . SER A 1 325 ? 8.830 -12.223 5.882 1.00 85.12 325 SER A C 1
ATOM 2667 O O . SER A 1 325 ? 8.862 -12.688 7.017 1.00 85.12 325 SER A O 1
ATOM 2669 N N . GLU A 1 326 ? 8.893 -13.017 4.815 1.00 86.38 326 GLU A N 1
ATOM 2670 C CA . GLU A 1 326 ? 9.018 -14.468 4.948 1.00 86.38 326 GLU A CA 1
ATOM 2671 C C . GLU A 1 326 ? 10.362 -14.916 5.558 1.00 86.38 326 GLU A C 1
ATOM 2673 O O . GLU A 1 326 ? 11.356 -14.188 5.591 1.00 86.38 326 GLU A O 1
ATOM 2678 N N . GLU A 1 327 ? 10.394 -16.156 6.053 1.00 85.69 327 GLU A N 1
ATOM 2679 C CA . GLU A 1 327 ? 11.561 -16.726 6.736 1.00 85.69 327 GLU A CA 1
ATOM 2680 C C . GLU A 1 327 ? 12.812 -16.785 5.850 1.00 85.69 327 GLU A C 1
ATOM 2682 O O . GLU A 1 327 ? 13.905 -16.495 6.327 1.00 85.69 327 GLU A O 1
ATOM 2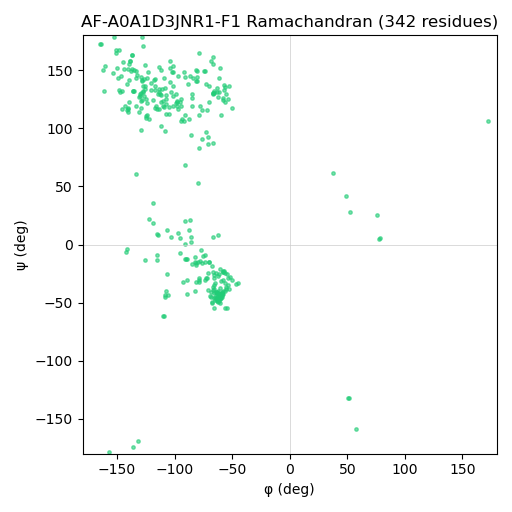687 N N . ASP A 1 328 ? 12.657 -17.081 4.561 1.00 89.06 328 ASP A N 1
ATOM 2688 C CA . ASP A 1 328 ? 13.765 -17.126 3.603 1.00 89.06 328 ASP A CA 1
ATOM 2689 C C . ASP A 1 328 ? 14.420 -15.747 3.388 1.00 89.06 328 ASP A C 1
ATOM 2691 O O . ASP A 1 328 ? 15.639 -15.652 3.242 1.00 89.06 328 ASP A O 1
ATOM 2695 N N . ILE A 1 329 ? 13.646 -14.659 3.454 1.00 90.38 329 ILE A N 1
ATOM 2696 C CA . ILE A 1 329 ? 14.182 -13.288 3.473 1.00 90.38 329 ILE A CA 1
ATOM 2697 C C . ILE A 1 329 ? 14.934 -13.032 4.779 1.00 90.38 329 ILE A C 1
ATOM 2699 O O . ILE A 1 329 ? 16.087 -12.606 4.756 1.00 90.38 329 ILE A O 1
ATOM 2703 N N . ARG A 1 330 ? 14.333 -13.354 5.929 1.00 90.81 330 ARG A N 1
ATOM 2704 C CA . ARG A 1 330 ? 14.982 -13.152 7.238 1.00 90.81 330 ARG A CA 1
ATOM 2705 C C . ARG A 1 330 ? 16.262 -13.969 7.417 1.00 90.81 330 ARG A C 1
ATOM 2707 O O . ARG A 1 330 ? 17.160 -13.551 8.142 1.00 90.81 330 ARG A O 1
ATOM 2714 N N . ASN A 1 331 ? 16.372 -15.102 6.730 1.00 89.38 331 ASN A N 1
ATOM 2715 C CA . ASN A 1 331 ? 17.575 -15.933 6.704 1.00 89.38 331 ASN A CA 1
ATOM 2716 C C . ASN A 1 331 ? 18.635 -15.440 5.701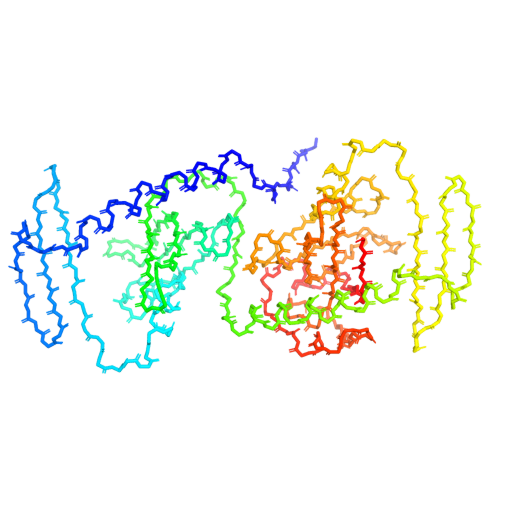 1.00 89.38 331 ASN A C 1
ATOM 2718 O O . ASN A 1 331 ? 19.776 -15.901 5.746 1.00 89.38 331 ASN A O 1
ATOM 2722 N N . GLY A 1 332 ? 18.297 -14.488 4.825 1.00 88.94 332 GLY A N 1
ATOM 2723 C CA . GLY A 1 332 ? 19.192 -13.976 3.786 1.00 88.94 332 GLY A CA 1
ATOM 2724 C C . GLY A 1 332 ? 19.362 -14.928 2.596 1.00 88.94 332 GLY A C 1
ATOM 2725 O O . GLY A 1 332 ? 20.386 -14.877 1.911 1.00 88.94 332 GLY A O 1
ATOM 2726 N N . ASP A 1 333 ? 18.381 -15.801 2.343 1.00 89.06 333 ASP A N 1
ATOM 2727 C CA . ASP A 1 333 ? 18.412 -16.781 1.248 1.00 89.06 333 ASP A CA 1
ATOM 2728 C C . ASP A 1 333 ? 18.136 -16.138 -0.124 1.00 89.06 333 ASP A C 1
ATOM 2730 O O . ASP A 1 333 ? 18.415 -16.728 -1.175 1.00 89.06 333 ASP A O 1
ATOM 2734 N N . LEU A 1 334 ? 17.590 -14.918 -0.129 1.00 90.56 334 LEU A N 1
ATOM 2735 C CA . LEU A 1 334 ? 17.241 -14.164 -1.329 1.00 90.56 334 LEU A CA 1
ATOM 2736 C C . LEU A 1 334 ? 18.105 -12.911 -1.487 1.00 90.56 334 LEU A C 1
ATOM 2738 O O . LEU A 1 334 ? 18.570 -12.306 -0.527 1.00 90.56 334 LEU A O 1
ATOM 2742 N N . TYR A 1 335 ? 18.285 -12.470 -2.731 1.00 90.38 335 TYR A N 1
ATOM 2743 C CA . TYR A 1 335 ? 19.004 -11.233 -3.019 1.00 90.38 335 TYR A CA 1
ATOM 2744 C C . TYR A 1 335 ? 18.047 -10.037 -3.075 1.00 90.38 335 TYR A C 1
ATOM 2746 O O . TYR A 1 335 ? 17.260 -9.905 -4.019 1.00 90.38 335 TYR A O 1
ATOM 2754 N N . LYS A 1 336 ? 18.152 -9.142 -2.092 1.00 93.12 336 LYS A N 1
ATOM 2755 C CA . LYS A 1 336 ? 17.396 -7.886 -2.065 1.00 93.12 336 LYS A CA 1
ATOM 2756 C C . LYS A 1 336 ? 17.837 -6.964 -3.201 1.00 93.12 336 LYS A C 1
ATOM 2758 O O . LYS A 1 336 ? 19.024 -6.697 -3.394 1.00 93.12 336 LYS A O 1
A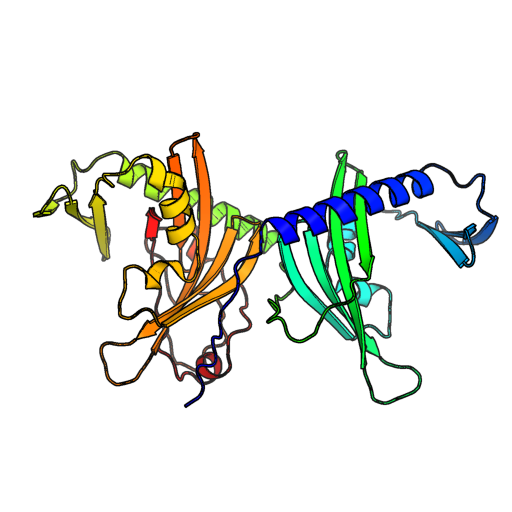TOM 2763 N N . MET A 1 337 ? 16.869 -6.453 -3.944 1.00 93.12 337 MET A N 1
ATOM 2764 C CA . MET A 1 337 ? 17.038 -5.398 -4.934 1.00 93.12 337 MET A CA 1
ATOM 2765 C C . MET A 1 337 ? 16.046 -4.264 -4.664 1.00 93.12 337 MET A C 1
ATOM 2767 O O . MET A 1 337 ? 15.157 -4.382 -3.824 1.00 93.12 337 MET A O 1
ATOM 2771 N N . TYR A 1 338 ? 16.219 -3.154 -5.375 1.00 95.00 338 TYR A N 1
ATOM 2772 C CA . TYR A 1 338 ? 15.386 -1.966 -5.236 1.00 95.00 338 TYR A CA 1
ATOM 2773 C C . TYR A 1 338 ? 14.991 -1.461 -6.616 1.00 95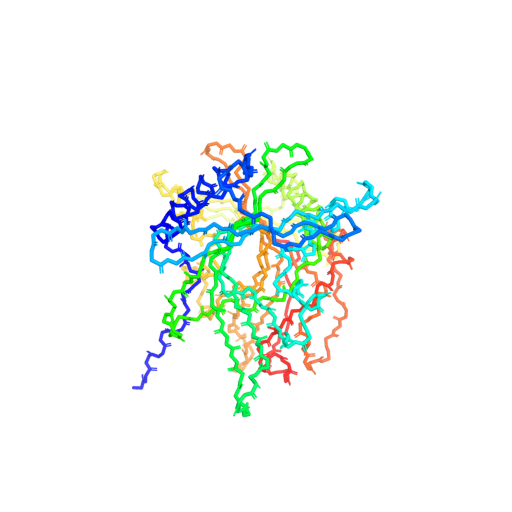.00 338 TYR A C 1
ATOM 2775 O O . TYR A 1 338 ? 15.802 -1.495 -7.547 1.00 95.00 338 TYR A O 1
ATOM 2783 N N . ILE A 1 339 ? 13.762 -0.969 -6.729 1.00 94.69 339 ILE A N 1
ATOM 2784 C CA . ILE A 1 339 ? 13.306 -0.220 -7.893 1.00 94.69 339 ILE A CA 1
ATOM 2785 C C . ILE A 1 339 ? 13.330 1.269 -7.557 1.00 94.69 339 ILE A C 1
ATOM 2787 O O . ILE A 1 339 ? 12.684 1.729 -6.621 1.00 94.69 339 ILE A O 1
ATOM 2791 N N . ASN A 1 340 ? 14.118 2.036 -8.308 1.00 95.69 340 ASN A N 1
ATOM 2792 C CA . ASN A 1 340 ? 14.258 3.464 -8.034 1.00 95.69 340 ASN A CA 1
ATOM 2793 C C . ASN A 1 340 ? 12.934 4.202 -8.273 1.00 95.69 340 ASN A C 1
ATOM 2795 O O . ASN A 1 340 ? 12.430 4.885 -7.389 1.00 95.69 340 ASN A O 1
ATOM 2799 N N . LEU A 1 341 ? 12.366 4.046 -9.464 1.00 96.75 341 LEU A N 1
ATOM 2800 C CA . LEU A 1 341 ? 11.042 4.536 -9.823 1.00 96.75 341 LEU A CA 1
ATOM 2801 C C . LEU A 1 341 ? 10.595 3.765 -11.063 1.00 96.75 341 LEU A C 1
ATOM 2803 O O . LEU A 1 341 ? 11.359 3.652 -12.022 1.00 96.75 341 LEU A O 1
ATOM 2807 N N . VAL A 1 342 ? 9.373 3.250 -11.044 1.00 96.62 342 VAL A N 1
ATOM 2808 C CA . VAL A 1 342 ? 8.691 2.713 -12.224 1.00 96.62 342 VAL A CA 1
ATOM 2809 C C . VAL A 1 342 ? 7.358 3.432 -12.335 1.00 96.62 342 VAL A C 1
ATOM 2811 O O . VAL A 1 342 ? 6.690 3.639 -11.326 1.00 96.62 342 VAL A O 1
ATOM 2814 N N . ALA A 1 343 ? 6.985 3.833 -13.544 1.00 96.69 343 ALA A N 1
ATOM 2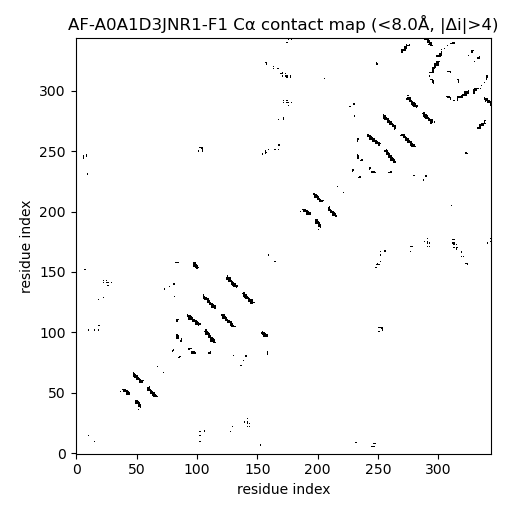815 C CA . ALA A 1 343 ? 5.684 4.418 -13.818 1.00 96.69 343 ALA A CA 1
ATOM 2816 C C . ALA A 1 343 ? 5.150 3.885 -15.149 1.00 96.69 343 ALA A C 1
ATOM 2818 O O . ALA A 1 343 ? 5.932 3.720 -16.091 1.00 96.69 343 ALA A O 1
ATOM 2819 N N . PHE A 1 344 ? 3.845 3.630 -15.196 1.00 93.88 344 PHE A N 1
ATOM 2820 C CA . PHE A 1 344 ? 3.098 3.240 -16.391 1.00 93.88 344 PHE A CA 1
ATOM 2821 C C . PHE A 1 344 ? 2.110 4.327 -16.795 1.00 93.88 344 PHE A C 1
ATOM 2823 O O . PHE A 1 344 ? 1.493 4.919 -15.872 1.00 93.88 344 PHE A O 1
#

Sequence (344 aa):
PNEEAIQQLYIDPKEAKQASDIMTEALDFAQKHAEHTNDYKEYSKQDGVVLYFKKFKDTEIGKLELTIPNPDSYDDVVSMLWDPNGAKNFDDKFIKGSIYRVYDQNLVIIQQRYKSLIRSWQRYYHALANKIELSKNKTAIVLVSSDMNDHDEAIQQLYIDPKEAKQASDIMTEALDFAQKHAEHTNDYKEYSKQDGVVLYFKKFKDTEIGKLELTIPNPDSYDDVVSMLWDPNGAKNFDDKFIKGSIYRVYDQNLVIIQQRYKSLIRSWQRYYHALANKIELSKNKTAIVLVSSDMNDHDGGKNKKYVNPFVESANSFKPDIDSEEDIRNGDLYKMYINLVAF

Foldseek 3Di:
DDPPPDDDPDDDPVNLVVLVVVVVVQVVVVVVVVPDCPQWDWDDDDDQWTKTWHDDPPDIDIDIGHDDPDLVCQVVVLLLVQAQCSCVVPDPFWDDKFFFADSWLFWTKMKTWGHDPPDPDIDIWIWTWGWADPDPRDIDIGTHTDDDDPPDRTQGADDDDPVLLVLLVVLVVLQVVLVVVVVPDCPQWDWDDDDDQWTWTWHDDDPDIDIDIDHDDPDLVCQVVLLVLVQPQQSCVVPPPFWDDKDFFAHSTPFWTKMKTKGQDPPPRAIEMEIWIWGWDDPDPRDIKIKIAGEQEAALACDPDDHDAQPRRRSRPVNYHHTPHDPCRNNNRHHYDTDNMDMD

Solvent-accessible surface area (backbone atoms only — not comparable to full-atom values): 20124 Å² total; per-residue (Å²): 130,86,83,77,85,82,81,79,90,72,78,53,69,68,56,49,47,51,56,50,55,55,47,52,56,50,48,56,54,50,49,67,62,63,76,60,60,90,83,41,44,82,73,49,77,56,96,56,34,38,36,29,40,30,82,47,90,99,48,71,44,77,47,80,48,75,63,71,90,58,79,87,44,55,66,60,51,52,50,38,70,66,37,59,53,33,52,63,82,82,36,94,45,51,72,53,35,29,40,34,43,73,70,35,71,41,34,32,28,33,36,42,33,28,62,44,96,88,52,100,52,73,45,71,52,38,24,41,34,38,56,45,79,78,46,102,92,39,72,48,78,45,77,45,82,44,93,74,74,91,82,63,84,56,49,78,31,77,88,76,55,70,66,56,48,51,50,54,54,53,37,52,50,56,43,47,55,53,47,51,67,62,64,76,59,60,90,83,41,46,80,74,50,77,57,97,72,32,37,36,30,40,30,82,48,92,100,46,72,45,79,46,79,47,69,76,75,89,58,76,86,45,52,67,59,51,53,51,37,70,67,38,63,54,29,51,65,80,81,36,94,44,50,71,52,36,42,74,65,40,76,61,32,79,43,34,30,30,35,36,43,33,30,57,39,94,63,74,95,37,40,29,33,34,51,28,43,35,37,59,44,80,78,47,102,91,39,64,40,41,39,37,36,22,48,53,51,44,42,62,54,52,51,94,73,76,90,60,73,39,88,78,37,67,66,30,58,77,44,55,58,80,45,95,56,57,69,54,41,37,66,34,69,44,46,82,51,75,49,58,70,48,73,88

InterPro domains:
  IPR006486 Plasmodium yoelii subtelomeric PYST-A [TIGR01599] (9-161)
  IPR006486 Plasmodium yoelii subtelomeric PYST-A [TIGR01599] (158-344)
  IPR023393 START-like domain superfamily [G3DSA:3.30.530.20] (17-157)
  IPR023393 START-like domain superfamily [G3DSA:3.30.530.20] (164-329)

Organism: Plasmodium berghei (NCBI:txid5821)

Radius of gyration: 24.2 Å; Cα contacts (8 Å, |Δi|>4): 572; chains: 1; bounding box: 61×51×72 Å

Secondary structure (DSSP, 8-state):
---------PPPHHHHHHHHHHHHHHHHHHHHHHS--TTSEEEEEETTEEEEEEEETTEEEEEEEE--S-GGGHHHHHHHHHSTTGGGGT-TTEEEEEEEEESSSSEEEEEEEEE-SSSSSEEEEEEEEEEEEEETTEEEEEEEEE---TTS----BPPPPHHHHHHHHHHHHHHHHHHHHHHS--TTSEEEEEETTEEEEEEEETTEEEEEEE---S-GGGHHHHHHHHHSTTGGGGT-TTEEEEEEEEEEETTEEEEEEEEE-SSTT-EEEEEEEEEEEEEETTEEEEEEE----B----S-PPPP--SS-SGGGG---B----HHHHTT-SEE---S-EE-

Nearest PDB structures (foldseek):
  6l1m-assembly1_A  TM=8.050E-01  e=2.515E-04  Homo sapiens
  5brl-assembly2_B  TM=7.570E-01  e=1.699E-04  Mus musculus
  1jss-assembly2_B  TM=8.029E-01  e=6.517E-04  Mus musculus
  2r55-assembly2_B  TM=7.762E-01  e=1.689E-03  Homo sapiens
  2e3n-assembly1_A  TM=6.006E-01  e=1.900E-04  Homo sapiens

pLDDT: mean 85.56, std 12.99, range [26.8, 98.38]

=== Feature glossary ===
Reading guide. The protein is described through the following features:

Foldseek 3Di. A 3Di character summarizes, for each residue, the relative orientation of the Cα frame of its nearest spatial neighbor. Because it encodes fold topology rather than chemistry, 3Di alignments detect remote structural similarity that sequence alignment misses.

Contact-map, Ramachandran, and PAE plots. Plot images: a contact map (which residues are close in 3D, as an N×N binary image), a Ramachandran scatter (backbone torsion angles, revealing secondary-structure composition at a glance), and — for AlphaFold structures — a PAE heatmap (pairwise prediction confidence).

Radius of gyration, Cα contacts, bounding box. Radius of gyration (Rg) is the root-mean-square distance of Cα atoms from their centroid — a single number for overall size and compactness. A globular domain of N residues has Rg ≈ 2.2·N^0.38 Å; an extended or disordered chain has a much larger Rg. The Cα contact count is the number of residue pairs whose Cα atoms are within 8 Å and are more than four positions apart in sequence — a standard proxy for tertiary packing density. The bounding box is the smallest axis-aligned box enclosing all Cα atoms.

Secondary structure (8-state, DSSP). Eight-state secondary structure (DSSP): H is the canonical α-helix, G the tighter 3₁₀-helix, I the wider π-helix; E/B are β-structure, T and S are turns and bends, and '-' is everything else. DSSP derives these from the pattern of main-chain N–H···O=C hydrogen bonds, not from the sequence.

B-factor. B-factor (Debye–Waller factor) reflects atomic displacement in the crystal lattice. It is an experimental observable (units Å²), not a prediction; low values mean the atom is pinned down, high values mean it moves or is heterogeneous across the crystal.

pLDDT. pLDDT is the predicted lDDT-Cα score: AlphaFold's confidence that the local environment of each residue (all inter-atomic distances within 15 Å) is correctly placed. It is a per-residue number between 0 and 100, with higher meaning more reliable.

Nearest PDB structures. Nearest PDB neighbors are the top structural matches found by Foldseek when searching this structure against the entire Protein Data Bank. Each hit reports a TM-score (0 to 1; >0.5 almost always implies the same fold) and an E-value. These are *structural* homologs — they may share no detectable sequence similarity.

Solvent-accessible surface area. Accessible surface area quantifies burial. A residue with SASA near zero is packed into the hydrophobic core; one with SASA >100 Å² sits on the surface. Computed here via the Shrake–Rupley numerical algorithm with a 1.4 Å probe.

Rendered structure images. Structure images are PyMOL renders from six orthogonal camera directions. Cartoon representation draws helices as coils and strands as arrows; sticks shows the backbone as bonds; surface shows the solvent-excluded envelope. Rainbow coloring maps sequence position to hue (blue→red, N→C); chain coloring assigns a distinct color per polypeptide.

Backbone torsions (φ/ψ). φ (phi) and ψ (psi) are the two rotatable backbone dihedrals per residue: φ is the C(i-1)–N–Cα–C torsion, ψ is the N–Cα–C–N(i+1) torsion, both in degrees on (−180°, 180°]. α-helical residues cluster near (−60°, −45°); β-strand residues near (−120°, +130°). A Ramachandran plot is simply a scatter of (φ, ψ) for every residue.

Predicted aligned error. Predicted Aligned Error (PAE) is an AlphaFold confidence matrix: entry (i, j) is the expected error in the position of residue j, in ångströms, when the prediction is superimposed on the true structure at residue i. Low PAE within a block of residues means that block is internally rigid and well-predicted; high PAE between two blocks means their relative placement is uncertain even if each block individually is confident.

mmCIF coordinates. Structure coordinates are given as an mmCIF _atom_site loop: one row per atom with element, residue name, chain id, sequence number, and x/y/z position in Å. Only the four main-chain atoms per residue are included here; side chains are omitted to keep the record compact.

InterPro / GO / CATH / organism. Database cross-references. InterPro integrates a dozen domain/family signature databases into unified entries with residue-range hits. GO terms attach function/process/location labels with evidence codes. CATH codes position the fold in a four-level structural taxonomy. Organism is the NCBI-taxonomy species name.

Secondary structure (3-state, P-SEA). SS3 is a coarse helix/strand/coil call (letters a/b/c) made by the P-SEA algorithm from inter-Cα distances and dihedrals. It is less detailed than DSSP but needs only Cα positions.

Sequence. Sequence gives the chain of amino acids in standard one-letter code (A=alanine, C=cysteine, …, Y=tyrosine), read N→C. It is the only feature that is directly encoded by the gene; all structural features are derived from the folded form of this sequence.